Protein AF-A0A5C3M6M3-F1 (afdb_monomer_lite)

InterPro domains:
  IPR027417 P-loop containing nucleoside triphosphate hydrolase [G3DSA:3.40.50.300] (1-152)
  IPR030547 DNA repair protein XRCC2 [PTHR46644] (2-115)

Sequence (243 aa):
MDRAFDIRRFNRILCAQLMGLLGVSEHSEVTTLARECIKLLHVFHPGSSLHLASTIFHIPRYLALHFPQNELGLISVDSVSAFYWSDRFKTEQLRAAYSRPSSPSSPLQYVTEALQSLRIALRPVIAISNWGLLPSSHQLTPSSDVVIYKQHLTPFPIFSTNPIRDSIQTSISDDTANLPVKYHVTFSRVRGLPTFVGAQDMSAKPAVSEQDRMSFKCIVRACGNDTMKSFYLYIKEDGVYIK

Organism: NCBI:txid68775

pLDDT: mean 76.92, std 19.19, range [34.75, 97.69]

Secondary structure (DSSP, 8-state):
------HHHHHHHHHHHHHHHHT---HHHHHHHHHHHHHT------SSHHHHHHHHHHHHHHHHHH-TT----EEEETTGGGGHHHHHHHHHHHHHH-SS---PPPHHHHHHHHHHHHHHHH--EEEE---PBPPPGGG--TTS-----B---SS-PPBPS-TTTTTT--SSSSGGG---B-EEEEEEEPBTBPP--S-----------GGG-EEEEEEEEETTS-EEEEEEEEE-SS-EEE-

Radius of gyration: 21.91 Å; chains: 1; bounding box: 52×48×62 Å

Foldseek 3Di:
DCPPDDPVQVLLQQLVVCCVVVVDPDSVVSNVVSVVVVVVDDDDDADALLSLLVVLLCVVVVCCVPPVPDAAAEDEAPALCPHVVVQVVVQVVVCVVDVDDPPPDRSSQSNQLSVLVSCVVRVHHYHHDDDFADPDPPPDDPPDPDDDGPDPDPPDADADQDPPVVVPPPDDDDPSRHDHDFKDKDWDFDPDQDDDDPDDDDDDDDDPDPRPWRKTWIFMAGRVRDTPDIWIWTDDPSHIDID

Structure (mmCIF, N/CA/C/O backbone):
data_AF-A0A5C3M6M3-F1
#
_entry.id   AF-A0A5C3M6M3-F1
#
loop_
_atom_site.group_PDB
_atom_site.id
_atom_site.type_symbol
_atom_site.label_atom_id
_atom_site.label_alt_id
_atom_site.label_comp_id
_atom_site.label_asym_id
_atom_site.label_entity_id
_atom_site.label_seq_id
_atom_site.pdbx_PDB_ins_code
_atom_site.Cartn_x
_atom_site.Cartn_y
_atom_site.Cartn_z
_atom_site.occupancy
_atom_site.B_iso_or_equiv
_atom_site.auth_seq_id
_atom_site.auth_comp_id
_atom_site.auth_asym_id
_atom_site.auth_atom_id
_atom_site.pdbx_PDB_model_num
ATOM 1 N N . MET A 1 1 ? 14.560 -7.174 1.319 1.00 47.88 1 MET A N 1
ATOM 2 C CA . MET A 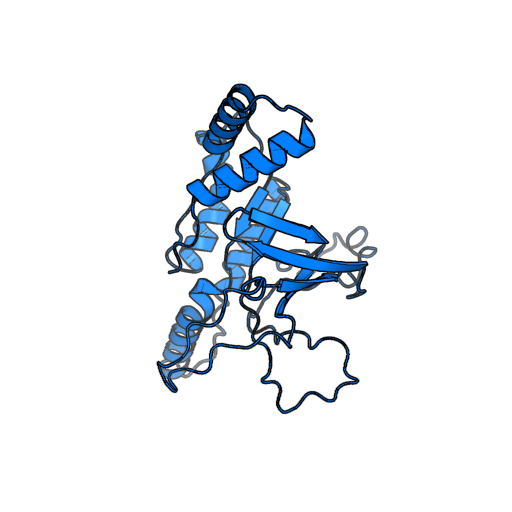1 1 ? 13.108 -7.215 1.061 1.00 47.88 1 MET A CA 1
ATOM 3 C C . MET A 1 1 ? 12.441 -7.089 2.404 1.00 47.88 1 MET A C 1
ATOM 5 O O . MET A 1 1 ? 12.695 -7.914 3.275 1.00 47.88 1 MET A O 1
ATOM 9 N N . ASP A 1 2 ? 11.701 -6.010 2.599 1.00 58.03 2 ASP A N 1
ATOM 10 C CA . ASP A 1 2 ? 11.830 -5.304 3.874 1.00 58.03 2 ASP A CA 1
ATOM 11 C C . ASP A 1 2 ? 10.987 -5.870 5.011 1.00 58.03 2 ASP A C 1
ATOM 13 O O . ASP A 1 2 ? 11.176 -5.417 6.130 1.00 58.03 2 ASP A O 1
ATOM 17 N N . ARG A 1 3 ? 10.140 -6.890 4.761 1.00 69.81 3 ARG A N 1
ATOM 18 C CA . ARG A 1 3 ? 9.361 -7.655 5.770 1.00 69.81 3 ARG A CA 1
ATOM 19 C C . ARG A 1 3 ? 8.901 -6.788 6.956 1.00 69.81 3 ARG A C 1
ATOM 21 O O . ARG A 1 3 ? 8.929 -7.216 8.104 1.00 69.81 3 ARG A O 1
ATOM 28 N N . ALA A 1 4 ? 8.506 -5.552 6.656 1.00 79.69 4 ALA A N 1
ATOM 29 C CA . ALA A 1 4 ? 8.388 -4.494 7.652 1.00 79.69 4 ALA A CA 1
ATOM 30 C C . ALA A 1 4 ? 7.040 -4.539 8.378 1.00 79.69 4 ALA A C 1
ATOM 32 O O . ALA A 1 4 ? 6.833 -3.831 9.363 1.00 79.69 4 ALA A O 1
ATOM 33 N N . PHE A 1 5 ? 6.114 -5.366 7.885 1.00 89.38 5 PHE A N 1
ATOM 34 C CA . PHE A 1 5 ? 4.802 -5.517 8.475 1.00 89.38 5 PHE A CA 1
ATOM 35 C C . PHE A 1 5 ? 4.884 -6.293 9.795 1.00 89.38 5 PHE A C 1
ATOM 37 O O . PHE A 1 5 ? 5.219 -7.476 9.821 1.00 89.38 5 PHE A O 1
ATOM 44 N N . ASP A 1 6 ? 4.523 -5.622 10.886 1.00 91.19 6 ASP A N 1
ATOM 45 C CA . ASP A 1 6 ? 4.410 -6.210 12.217 1.00 91.19 6 ASP A CA 1
ATOM 46 C C . ASP A 1 6 ? 2.935 -6.281 12.632 1.00 91.19 6 ASP A C 1
ATOM 48 O O . ASP A 1 6 ? 2.298 -5.268 12.943 1.00 91.19 6 ASP A O 1
ATOM 52 N N . ILE A 1 7 ? 2.402 -7.504 12.679 1.00 92.81 7 ILE A N 1
ATOM 53 C CA . ILE A 1 7 ? 1.015 -7.766 13.072 1.00 92.81 7 ILE A CA 1
ATOM 54 C C . ILE A 1 7 ? 0.718 -7.351 14.518 1.00 92.81 7 ILE A C 1
ATOM 56 O O . ILE A 1 7 ? -0.401 -6.939 14.823 1.00 92.81 7 ILE A O 1
ATOM 60 N N . ARG A 1 8 ? 1.704 -7.412 15.423 1.00 92.31 8 ARG A N 1
ATOM 61 C CA . ARG A 1 8 ? 1.528 -7.010 16.827 1.00 92.31 8 ARG A CA 1
ATOM 62 C C . ARG A 1 8 ? 1.376 -5.502 16.922 1.00 92.31 8 ARG A C 1
ATOM 64 O O . ARG A 1 8 ? 0.494 -5.018 17.633 1.00 92.31 8 ARG A O 1
ATOM 71 N N . ARG A 1 9 ? 2.205 -4.766 16.177 1.00 89.56 9 ARG A N 1
ATOM 72 C CA . ARG A 1 9 ? 2.098 -3.308 16.069 1.00 89.56 9 ARG A CA 1
ATOM 73 C C . ARG A 1 9 ? 0.771 -2.904 15.432 1.00 89.56 9 ARG A C 1
ATOM 75 O O . ARG A 1 9 ? 0.107 -2.016 15.961 1.00 89.56 9 ARG A O 1
ATOM 82 N N . PHE A 1 10 ? 0.365 -3.574 14.354 1.00 92.06 10 PHE A N 1
ATOM 83 C CA . PHE A 1 10 ? -0.928 -3.332 13.714 1.00 92.06 10 PHE A CA 1
ATOM 84 C C . PHE A 1 10 ? -2.093 -3.554 14.685 1.00 92.06 10 PHE A C 1
ATOM 86 O O . PHE A 1 10 ? -2.917 -2.660 14.846 1.00 92.06 10 PHE A O 1
ATOM 93 N N . ASN A 1 11 ? -2.118 -4.684 15.399 1.00 93.56 11 ASN A N 1
ATOM 94 C CA . ASN A 1 11 ? -3.161 -4.986 16.382 1.00 93.56 11 ASN A CA 1
ATOM 95 C C . ASN A 1 11 ? -3.225 -3.936 17.503 1.00 93.56 11 ASN A C 1
ATOM 97 O O . ASN A 1 11 ? -4.304 -3.482 17.867 1.00 93.56 11 ASN A O 1
ATOM 101 N N . ARG A 1 12 ? -2.071 -3.491 18.019 1.00 91.81 12 ARG A N 1
ATOM 102 C CA . ARG A 1 12 ? -2.015 -2.438 19.047 1.00 91.81 12 ARG A CA 1
ATOM 103 C C . ARG A 1 12 ? -2.636 -1.131 18.553 1.00 91.81 12 ARG A C 1
ATOM 105 O O . ARG A 1 12 ? -3.444 -0.537 19.261 1.00 91.81 12 ARG A O 1
ATOM 112 N N . ILE A 1 13 ? -2.273 -0.706 17.341 1.00 91.00 13 ILE A N 1
ATOM 113 C CA . ILE A 1 13 ? -2.825 0.504 16.720 1.00 91.00 13 ILE A CA 1
ATOM 114 C C . ILE A 1 13 ? -4.329 0.332 16.488 1.00 91.00 13 ILE A C 1
ATOM 116 O O . ILE A 1 13 ? -5.093 1.229 16.826 1.00 91.00 13 ILE A O 1
ATOM 120 N N . LEU A 1 14 ? -4.760 -0.819 15.971 1.00 92.38 14 LEU A N 1
ATOM 121 C CA . LEU A 1 14 ? -6.167 -1.114 15.719 1.00 92.38 14 LEU A CA 1
ATOM 122 C C . LEU A 1 14 ? -7.000 -1.055 17.005 1.00 92.38 14 LEU A C 1
ATOM 124 O O . LEU A 1 14 ? -8.007 -0.354 17.031 1.00 92.38 14 LEU A O 1
ATOM 128 N N . CYS A 1 15 ? -6.563 -1.710 18.084 1.00 92.00 15 CYS A N 1
ATOM 129 C CA . CYS A 1 15 ? -7.248 -1.648 19.377 1.00 92.00 15 CYS A CA 1
ATOM 130 C C . CYS A 1 15 ? -7.339 -0.213 19.908 1.00 92.00 15 CYS A C 1
ATOM 132 O O . CYS A 1 15 ? -8.412 0.211 20.328 1.00 92.00 15 CYS A O 1
ATOM 134 N N . ALA A 1 16 ? -6.242 0.551 19.855 1.00 89.56 16 ALA A N 1
ATOM 135 C CA . ALA A 1 16 ? -6.236 1.941 20.309 1.00 89.56 16 ALA A 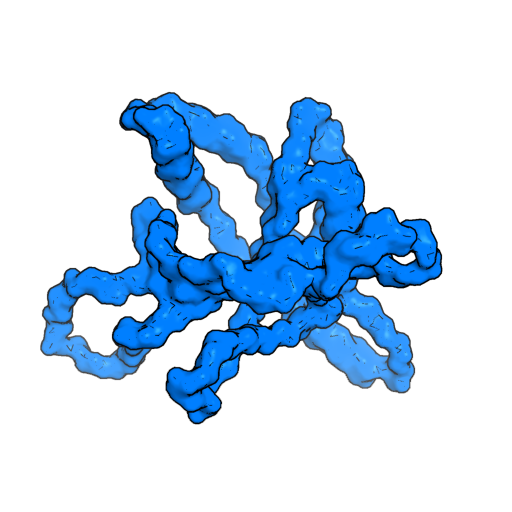CA 1
ATOM 136 C C . ALA A 1 16 ? -7.212 2.820 19.501 1.00 89.56 16 ALA A C 1
ATOM 138 O O . ALA A 1 16 ? -7.922 3.644 20.074 1.00 89.56 16 ALA A O 1
ATOM 139 N N . GLN A 1 17 ? -7.287 2.620 18.180 1.00 89.88 17 GLN A N 1
ATOM 140 C CA . GLN A 1 17 ? -8.230 3.336 17.316 1.00 89.88 17 GLN A CA 1
ATOM 141 C C . GLN A 1 17 ? -9.683 2.921 17.584 1.00 89.88 17 GLN A C 1
ATOM 143 O O . GLN A 1 17 ? -10.546 3.786 17.697 1.00 89.88 17 GLN A O 1
ATOM 148 N N . LEU A 1 18 ? -9.960 1.623 17.739 1.00 91.88 18 LEU A N 1
ATOM 149 C CA . LEU A 1 18 ? -11.305 1.123 18.044 1.00 91.88 18 LEU A CA 1
ATOM 150 C C . LEU A 1 18 ? -11.812 1.627 19.401 1.00 91.88 18 LEU A C 1
ATOM 152 O O . LEU A 1 18 ? -12.962 2.045 19.488 1.00 91.88 18 LEU A O 1
ATOM 156 N N . MET A 1 19 ? -10.958 1.665 20.431 1.00 90.50 19 MET A N 1
ATOM 157 C CA . MET A 1 19 ? -11.299 2.277 21.724 1.00 90.50 19 MET A CA 1
ATOM 158 C C . MET A 1 19 ? -11.688 3.747 21.569 1.00 90.50 19 MET A C 1
ATOM 160 O O . MET A 1 19 ? -12.720 4.170 22.083 1.00 90.50 19 MET A O 1
ATOM 164 N N . GLY A 1 20 ? -10.880 4.517 20.831 1.00 88.62 20 GLY A N 1
ATOM 165 C CA . GLY A 1 20 ? -11.144 5.937 20.603 1.00 88.62 20 GLY A CA 1
ATOM 166 C C . GLY A 1 20 ? -12.424 6.195 19.805 1.00 88.62 20 GLY A C 1
ATOM 167 O O . GLY A 1 20 ? -13.145 7.140 20.106 1.00 88.62 20 GLY A O 1
ATOM 168 N N . LEU A 1 21 ? -12.722 5.351 18.813 1.00 89.81 21 LEU A N 1
ATOM 169 C CA . LEU A 1 21 ? -13.901 5.493 17.954 1.00 89.81 21 LEU A CA 1
ATOM 170 C C . LEU A 1 21 ? -15.199 5.052 18.634 1.00 89.81 21 LEU A C 1
ATOM 172 O O . LEU A 1 21 ? -16.233 5.681 18.426 1.00 89.81 21 LEU A O 1
ATOM 176 N N . LEU A 1 22 ? -15.158 3.973 19.417 1.00 90.56 22 LEU A N 1
ATOM 177 C CA . LEU A 1 22 ? -16.347 3.411 20.062 1.00 90.56 22 LEU A CA 1
ATOM 178 C C . LEU A 1 22 ? -16.630 4.041 21.433 1.00 90.56 22 LEU A C 1
ATOM 180 O O . LEU A 1 22 ? -17.712 3.846 21.976 1.00 90.56 22 LEU A O 1
ATOM 184 N N . GLY A 1 23 ? -15.669 4.768 22.015 1.00 87.44 23 GLY A N 1
ATOM 185 C CA . GLY A 1 23 ? -15.785 5.308 23.374 1.00 87.44 23 GLY A CA 1
ATOM 186 C C . GLY A 1 23 ? -15.847 4.220 24.454 1.00 87.44 23 GLY A C 1
ATOM 187 O O . GLY A 1 23 ? -16.245 4.488 25.586 1.00 87.44 23 GLY A O 1
ATOM 188 N N . VAL A 1 24 ? -15.476 2.984 24.110 1.00 84.31 24 VAL A N 1
ATOM 189 C CA . VAL A 1 24 ? -15.545 1.824 25.001 1.00 84.31 24 VAL A CA 1
ATOM 190 C C . VAL A 1 24 ? -14.277 1.760 25.843 1.00 84.31 24 VAL A C 1
ATOM 192 O O . VAL A 1 24 ? -13.161 1.805 25.327 1.00 84.31 24 VAL A O 1
ATOM 195 N N . SER A 1 25 ? -14.463 1.636 27.157 1.00 76.69 25 SER A N 1
ATOM 196 C CA . SER A 1 25 ? -13.365 1.464 28.119 1.00 76.69 25 SER A CA 1
ATOM 197 C C . SER A 1 25 ? -12.993 -0.009 28.323 1.00 76.69 25 SER A C 1
ATOM 199 O O . SER A 1 25 ? -11.912 -0.314 28.824 1.00 76.69 25 SER A O 1
ATOM 201 N N . GLU A 1 26 ? -13.884 -0.933 27.950 1.00 82.75 26 GLU A N 1
ATOM 202 C CA . GLU A 1 26 ? -13.683 -2.360 28.169 1.00 82.75 26 GLU A CA 1
ATOM 203 C C . GLU A 1 26 ? -12.766 -2.981 27.105 1.00 82.75 26 GLU A C 1
ATOM 205 O O . GLU A 1 26 ? -13.034 -2.978 25.903 1.00 82.75 26 GLU A O 1
ATOM 210 N N . HIS A 1 27 ? -11.642 -3.536 27.558 1.00 84.88 27 HIS A N 1
ATOM 211 C CA . HIS A 1 27 ? -10.603 -4.042 26.664 1.00 84.88 27 HIS A CA 1
ATOM 212 C C . HIS A 1 27 ? -10.983 -5.368 25.974 1.00 84.88 27 HIS A C 1
ATOM 214 O O . HIS A 1 27 ? -10.456 -5.679 24.901 1.00 84.88 27 HIS A O 1
ATOM 220 N N . SER A 1 28 ? -11.886 -6.146 26.578 1.00 89.44 28 SER A N 1
ATOM 221 C CA . SER A 1 28 ? -12.302 -7.487 26.139 1.00 89.44 28 SER A CA 1
ATOM 222 C C . SER A 1 28 ? -13.057 -7.451 24.799 1.00 89.44 28 SER A C 1
ATOM 224 O O . SER A 1 28 ? -12.704 -8.179 23.862 1.00 89.44 28 SER A O 1
ATOM 226 N N . GLU A 1 29 ? -14.038 -6.556 24.676 1.00 89.00 29 GLU A N 1
ATOM 227 C CA . GLU A 1 29 ? -14.874 -6.379 23.486 1.00 89.00 29 GLU A CA 1
ATOM 228 C C . GLU A 1 29 ? -14.048 -5.866 22.304 1.00 89.00 29 GLU A C 1
ATOM 230 O O . GLU A 1 29 ? -14.066 -6.456 21.220 1.00 89.00 29 GLU A O 1
ATOM 235 N N . VAL A 1 30 ? -13.227 -4.833 22.535 1.00 93.31 30 VAL A N 1
ATOM 236 C CA . VAL A 1 30 ? -12.341 -4.265 21.507 1.00 93.31 30 VAL A CA 1
ATOM 237 C C . VAL A 1 30 ? -11.349 -5.303 20.993 1.00 93.31 30 VAL A C 1
ATOM 239 O O . VAL A 1 30 ? -11.120 -5.396 19.789 1.00 93.31 30 VAL A O 1
ATOM 242 N N . THR A 1 31 ? -10.778 -6.117 21.883 1.00 92.94 31 THR A N 1
ATOM 243 C CA . THR A 1 31 ? -9.834 -7.173 21.489 1.00 92.94 31 THR A CA 1
ATOM 244 C C . THR A 1 31 ? -10.513 -8.243 20.636 1.00 92.94 31 THR A C 1
ATOM 246 O O . THR A 1 31 ? -9.910 -8.762 19.694 1.00 92.94 31 THR A O 1
ATOM 249 N N . THR A 1 32 ? -11.769 -8.571 20.943 1.00 94.31 32 THR A N 1
ATOM 250 C CA . THR A 1 32 ? -12.558 -9.529 20.161 1.00 94.31 32 THR A CA 1
ATOM 251 C C . THR A 1 32 ? -12.847 -8.979 18.767 1.00 94.31 32 THR A C 1
ATOM 253 O O . THR A 1 32 ? -12.555 -9.652 17.780 1.00 94.31 32 THR A O 1
ATOM 256 N N . LEU A 1 33 ? -13.302 -7.727 18.669 1.00 94.56 33 LEU A N 1
ATOM 257 C CA . LEU A 1 33 ? -13.538 -7.062 17.387 1.00 94.56 33 LEU A CA 1
ATOM 258 C C . LEU A 1 33 ? -12.253 -6.924 16.556 1.00 94.56 33 LEU A C 1
ATOM 260 O O . LEU A 1 33 ? -12.241 -7.267 15.376 1.00 94.56 33 LEU A O 1
ATOM 264 N N . ALA A 1 34 ? -11.148 -6.494 17.172 1.00 95.25 34 ALA A N 1
ATOM 265 C CA . ALA A 1 34 ? -9.852 -6.380 16.505 1.00 95.25 34 ALA A CA 1
ATOM 266 C C . ALA A 1 34 ? -9.388 -7.725 15.927 1.00 95.25 34 ALA A C 1
ATOM 268 O O . ALA A 1 34 ? -8.855 -7.775 14.817 1.00 95.25 34 ALA A O 1
ATOM 269 N N . ARG A 1 35 ? -9.635 -8.831 16.642 1.00 95.50 35 ARG A N 1
ATOM 270 C CA . ARG A 1 35 ? -9.337 -10.183 16.155 1.00 95.50 35 ARG A CA 1
ATOM 271 C C . ARG A 1 35 ? -10.158 -10.535 14.917 1.00 95.50 35 ARG A C 1
ATOM 273 O O . ARG A 1 35 ? -9.589 -11.090 13.981 1.00 95.50 35 ARG A O 1
ATOM 280 N N . GLU A 1 36 ? -11.448 -10.204 14.888 1.00 94.94 36 GLU A N 1
ATOM 281 C CA . GLU A 1 36 ? -12.283 -10.411 13.698 1.00 94.94 36 GLU A CA 1
ATOM 282 C C . GLU A 1 36 ? -11.800 -9.562 12.514 1.00 94.94 36 GLU A C 1
ATOM 284 O O . GLU A 1 36 ? -11.659 -10.080 11.409 1.00 94.94 36 GLU A O 1
ATOM 289 N N . CYS A 1 37 ? -11.423 -8.301 12.741 1.00 94.25 37 CYS A N 1
ATOM 290 C CA . CYS A 1 37 ? -10.835 -7.457 11.697 1.00 94.25 37 CYS A CA 1
ATOM 291 C C . CYS A 1 37 ? -9.514 -8.024 11.151 1.00 94.25 37 CYS A C 1
ATOM 293 O O . CYS A 1 37 ? -9.273 -7.980 9.947 1.00 94.25 37 CYS A O 1
ATOM 295 N N . IL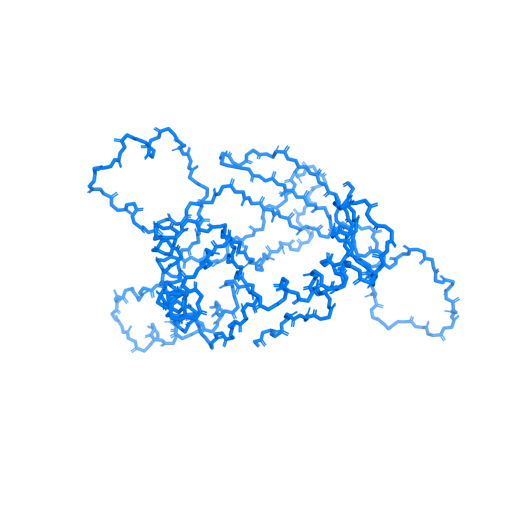E A 1 38 ? -8.658 -8.583 12.013 1.00 95.56 38 ILE A N 1
ATOM 296 C CA . ILE A 1 38 ? -7.382 -9.186 11.598 1.00 95.56 38 ILE A CA 1
ATOM 297 C C . ILE A 1 38 ? -7.595 -10.423 10.717 1.00 95.56 38 ILE A C 1
ATOM 299 O O . ILE A 1 38 ? -6.770 -10.674 9.842 1.00 95.56 38 ILE A O 1
ATOM 303 N N . LYS A 1 39 ? -8.696 -11.170 10.873 1.00 94.62 39 LYS A N 1
ATOM 304 C CA . LYS A 1 39 ? -9.011 -12.294 9.968 1.00 94.62 39 LYS A CA 1
ATOM 305 C C . LYS A 1 39 ? -9.260 -11.848 8.525 1.00 94.62 39 LYS A C 1
ATOM 307 O O . LYS A 1 39 ? -9.117 -12.661 7.622 1.00 94.62 39 LYS A O 1
ATOM 312 N N . LEU A 1 40 ? -9.620 -10.580 8.320 1.00 94.62 40 LEU A N 1
ATOM 313 C CA . LEU A 1 40 ? -9.834 -9.979 7.001 1.00 94.62 40 LEU A CA 1
ATOM 314 C C . LEU A 1 40 ? -8.552 -9.350 6.424 1.00 94.62 40 LEU A C 1
ATOM 316 O O . LEU A 1 40 ? -8.568 -8.826 5.311 1.00 94.62 40 LEU A O 1
ATOM 320 N N . LEU A 1 41 ? -7.439 -9.365 7.167 1.00 95.50 41 LEU A N 1
ATOM 321 C CA . LEU A 1 41 ? -6.160 -8.823 6.720 1.00 95.50 41 LEU A CA 1
ATOM 322 C C . LEU A 1 41 ? -5.347 -9.886 5.973 1.00 95.50 41 LEU A C 1
ATOM 324 O O . LEU A 1 41 ? -4.964 -10.910 6.535 1.00 95.50 41 LEU A O 1
ATOM 328 N N . HIS A 1 42 ? -4.973 -9.570 4.733 1.00 95.50 42 HIS A N 1
ATOM 329 C CA . HIS A 1 42 ? -4.130 -10.421 3.895 1.00 95.50 42 HIS A CA 1
ATOM 330 C C . HIS A 1 42 ? -2.829 -9.715 3.534 1.00 95.50 42 HIS A C 1
ATOM 332 O O . HIS A 1 42 ? -2.839 -8.602 3.009 1.00 95.50 42 HIS A O 1
ATOM 338 N N . VAL A 1 43 ? -1.701 -10.378 3.799 1.00 95.25 43 VAL A N 1
ATOM 339 C CA . VAL A 1 43 ? -0.360 -9.843 3.536 1.00 95.25 43 VAL A CA 1
ATOM 340 C C . VAL A 1 43 ? 0.335 -10.692 2.479 1.00 95.25 43 VAL A C 1
ATOM 342 O O . VAL A 1 43 ? 0.637 -11.866 2.699 1.00 95.25 43 VAL A O 1
ATOM 345 N N . PHE A 1 44 ? 0.624 -10.078 1.335 1.00 95.50 44 PHE A N 1
ATOM 346 C CA . PHE A 1 44 ? 1.390 -10.689 0.253 1.00 95.50 44 PHE A CA 1
ATOM 347 C C . PHE A 1 44 ? 2.849 -10.226 0.306 1.00 95.50 44 PHE A C 1
ATOM 349 O O . PHE A 1 44 ? 3.130 -9.072 0.621 1.00 95.50 44 PHE A O 1
ATOM 356 N N . HIS A 1 45 ? 3.780 -11.116 -0.043 1.00 94.12 45 HIS A N 1
ATOM 357 C CA . HIS A 1 45 ? 5.223 -10.853 0.006 1.00 94.12 45 HIS A CA 1
ATOM 358 C C . HIS A 1 45 ? 5.844 -10.996 -1.392 1.00 94.12 45 HIS A C 1
ATOM 360 O O . HIS A 1 45 ? 6.517 -11.992 -1.672 1.00 94.12 45 HIS A O 1
ATOM 366 N N . PRO A 1 46 ? 5.574 -10.049 -2.307 1.00 94.88 46 PRO A N 1
ATOM 367 C CA . PRO A 1 46 ? 6.059 -10.139 -3.673 1.00 94.88 46 PRO A CA 1
ATOM 368 C C . PRO A 1 46 ? 7.588 -10.099 -3.742 1.00 94.88 46 PRO A C 1
ATOM 370 O O . PRO A 1 46 ? 8.253 -9.406 -2.983 1.00 94.88 46 PRO A O 1
ATOM 373 N N . GLY A 1 47 ? 8.120 -10.860 -4.697 1.00 94.31 47 GLY A N 1
ATOM 374 C CA . GLY A 1 47 ? 9.545 -11.110 -4.930 1.00 94.31 47 GLY A CA 1
ATOM 375 C C . GLY A 1 47 ? 10.273 -10.046 -5.754 1.00 94.31 47 GLY A C 1
ATOM 376 O O . GLY A 1 47 ? 11.496 -9.928 -5.709 1.00 94.31 47 GLY A O 1
ATOM 377 N N . SER A 1 48 ? 9.503 -9.347 -6.578 1.00 94.06 48 SER A N 1
ATOM 378 C CA . SER A 1 48 ? 9.939 -8.482 -7.671 1.00 94.06 48 SER A CA 1
ATOM 379 C C . SER A 1 48 ? 8.761 -7.613 -8.114 1.00 94.06 48 SER A C 1
ATOM 381 O O . SER A 1 48 ? 7.614 -7.919 -7.775 1.00 94.06 48 SER A O 1
ATOM 383 N N . SER A 1 49 ? 9.008 -6.592 -8.940 1.00 93.81 49 SER A N 1
ATOM 384 C CA . SER A 1 49 ? 7.933 -5.766 -9.513 1.00 93.81 49 SER A CA 1
ATOM 385 C C . SER A 1 49 ? 6.928 -6.571 -10.337 1.00 93.81 49 SER A C 1
ATOM 387 O O . SER A 1 49 ? 5.729 -6.344 -10.224 1.00 93.81 49 SER A O 1
ATOM 389 N N . LEU A 1 50 ? 7.381 -7.571 -11.101 1.00 94.12 50 LEU A N 1
ATOM 390 C CA . LEU A 1 50 ? 6.481 -8.446 -11.864 1.00 94.12 50 LEU A CA 1
ATOM 391 C C . LEU A 1 50 ? 5.645 -9.355 -10.957 1.00 94.12 50 LEU A C 1
ATOM 393 O O . LEU A 1 50 ? 4.460 -9.551 -11.218 1.00 94.12 50 LEU A O 1
ATOM 397 N N . HIS A 1 51 ? 6.229 -9.886 -9.876 1.00 95.81 51 HIS A N 1
ATOM 398 C CA . HIS A 1 51 ? 5.461 -10.647 -8.889 1.00 95.81 51 HIS A CA 1
ATOM 399 C C . HIS A 1 51 ? 4.428 -9.732 -8.213 1.00 95.81 51 HIS A C 1
ATOM 401 O O . HIS A 1 51 ? 3.268 -10.107 -8.129 1.00 95.81 51 HIS A O 1
ATOM 407 N N . LEU A 1 52 ? 4.799 -8.508 -7.823 1.00 96.25 52 LEU A N 1
ATOM 408 C CA . LEU A 1 52 ? 3.861 -7.523 -7.271 1.00 96.25 52 LEU A CA 1
ATOM 409 C C . LEU A 1 52 ? 2.711 -7.215 -8.243 1.00 96.25 52 LEU A C 1
ATOM 411 O O . LEU A 1 52 ? 1.551 -7.296 -7.844 1.00 96.25 52 LEU A O 1
ATOM 415 N N . ALA A 1 53 ? 3.018 -6.911 -9.506 1.00 96.06 53 ALA A N 1
ATOM 416 C CA . ALA A 1 53 ? 2.016 -6.634 -10.534 1.00 96.06 53 ALA A CA 1
ATOM 417 C C . ALA A 1 53 ? 1.063 -7.822 -10.731 1.00 96.06 53 ALA A C 1
ATOM 419 O O . ALA A 1 53 ? -0.153 -7.649 -10.708 1.00 96.06 53 ALA A O 1
ATOM 420 N N . SER A 1 54 ? 1.608 -9.039 -10.842 1.00 97.25 54 SER A N 1
ATOM 421 C CA . SER A 1 54 ? 0.812 -10.262 -10.971 1.00 97.25 54 SER A CA 1
ATOM 422 C C . SER A 1 54 ? -0.072 -10.502 -9.745 1.00 97.25 54 SER A C 1
ATOM 424 O O . SER A 1 54 ? -1.254 -10.807 -9.897 1.00 97.25 54 SER A O 1
ATOM 426 N N . THR A 1 55 ? 0.455 -10.303 -8.534 1.00 97.69 55 THR A N 1
ATOM 427 C CA . THR A 1 55 ? -0.327 -10.409 -7.297 1.00 97.69 55 THR A CA 1
ATOM 428 C C . THR A 1 55 ? -1.511 -9.452 -7.329 1.00 97.69 55 THR A C 1
ATOM 430 O O . THR A 1 55 ? -2.639 -9.901 -7.154 1.00 97.69 55 THR A O 1
ATOM 433 N N . ILE A 1 56 ? -1.276 -8.166 -7.614 1.00 97.56 56 ILE A N 1
ATOM 434 C CA . ILE A 1 56 ? -2.328 -7.138 -7.681 1.00 97.56 56 ILE A CA 1
ATOM 435 C C . ILE A 1 56 ? -3.380 -7.502 -8.732 1.00 97.56 56 ILE A C 1
ATOM 437 O O . ILE A 1 56 ? -4.577 -7.444 -8.451 1.00 97.56 56 ILE A O 1
ATOM 441 N N . PHE A 1 57 ? -2.939 -7.929 -9.916 1.00 97.19 57 PHE A N 1
ATOM 442 C CA . PHE A 1 57 ? -3.820 -8.316 -11.015 1.00 97.19 57 PHE A CA 1
ATOM 443 C C . PHE A 1 57 ? -4.764 -9.470 -10.639 1.00 97.19 57 PHE A C 1
ATOM 445 O O . PHE A 1 57 ? -5.921 -9.487 -11.055 1.00 97.19 57 PHE A O 1
ATOM 452 N N . HIS A 1 58 ? -4.307 -10.414 -9.812 1.00 97.62 58 HIS A N 1
ATOM 453 C CA . HIS A 1 58 ? -5.095 -11.578 -9.399 1.00 97.62 58 HIS A CA 1
ATOM 454 C C . HIS A 1 58 ? -5.924 -11.366 -8.120 1.00 97.62 58 HIS A C 1
ATOM 456 O O . HIS A 1 58 ? -6.692 -12.262 -7.757 1.00 97.62 58 HIS A O 1
ATOM 462 N N . ILE A 1 59 ? -5.842 -10.202 -7.462 1.00 97.44 59 ILE A N 1
ATOM 463 C CA . ILE A 1 59 ? -6.640 -9.897 -6.259 1.00 97.44 59 ILE A CA 1
ATOM 464 C C . ILE A 1 59 ? -8.150 -10.091 -6.478 1.00 97.44 59 ILE A C 1
ATOM 466 O O . ILE A 1 59 ? -8.768 -10.730 -5.628 1.00 97.44 59 ILE A O 1
ATOM 470 N N . PRO A 1 60 ? -8.775 -9.631 -7.582 1.00 96.75 60 PRO A N 1
ATOM 471 C CA . PRO A 1 60 ? -10.212 -9.829 -7.780 1.00 96.75 60 PRO A CA 1
ATOM 472 C C . PRO A 1 60 ? -10.611 -11.308 -7.762 1.00 96.75 60 PRO A C 1
ATOM 474 O O . PRO A 1 60 ? -11.573 -11.691 -7.099 1.00 96.75 60 PRO A O 1
ATOM 477 N N . ARG A 1 61 ? -9.821 -12.163 -8.425 1.00 97.12 61 ARG A N 1
ATOM 478 C CA . ARG A 1 61 ? -10.038 -13.615 -8.422 1.00 97.12 61 ARG A CA 1
ATOM 479 C C . ARG A 1 61 ? -9.814 -14.217 -7.036 1.00 97.12 61 ARG A C 1
ATOM 481 O O . ARG A 1 61 ? -10.575 -15.087 -6.627 1.00 97.12 61 ARG A O 1
ATOM 488 N N . TYR A 1 62 ? -8.782 -13.767 -6.324 1.00 97.19 62 TYR A N 1
ATOM 489 C CA . TYR A 1 62 ? -8.502 -14.203 -4.958 1.00 97.19 62 TYR A CA 1
ATOM 490 C C . TYR A 1 62 ? -9.682 -13.908 -4.018 1.00 97.19 62 TYR A C 1
ATOM 492 O O . TYR A 1 62 ? -10.132 -14.796 -3.297 1.00 97.19 62 TYR A O 1
ATOM 500 N N . LEU A 1 63 ? -10.233 -12.695 -4.078 1.00 96.56 63 LEU A N 1
ATOM 501 C CA . LEU A 1 63 ? -11.380 -12.294 -3.263 1.00 96.56 63 LEU A CA 1
ATOM 502 C C . LEU A 1 63 ? -12.634 -13.096 -3.603 1.00 96.56 63 LEU A C 1
ATOM 504 O O . LEU A 1 63 ? -13.281 -13.600 -2.696 1.00 96.56 63 LEU A O 1
ATOM 508 N N . ALA A 1 64 ? -12.934 -13.304 -4.887 1.00 96.38 64 ALA A N 1
ATOM 509 C CA . ALA A 1 64 ? -14.087 -14.110 -5.291 1.00 96.38 64 ALA A CA 1
ATOM 510 C C . ALA A 1 64 ? -14.029 -15.556 -4.756 1.00 96.38 64 ALA A C 1
ATOM 512 O O . ALA A 1 64 ? -15.064 -16.147 -4.460 1.00 96.38 64 ALA A O 1
ATOM 513 N N . LEU A 1 65 ? -12.824 -16.124 -4.627 1.00 97.56 65 LEU A N 1
ATOM 514 C CA . LEU A 1 65 ? -12.621 -17.494 -4.148 1.00 97.56 65 LEU A CA 1
ATOM 515 C C . LEU A 1 65 ? -12.625 -17.613 -2.621 1.00 97.56 65 LEU A C 1
ATOM 517 O O . LEU A 1 65 ? -13.148 -18.589 -2.091 1.00 97.56 65 LEU A O 1
ATOM 521 N N . HIS A 1 66 ? -12.017 -16.659 -1.917 1.00 95.81 66 HIS A N 1
ATOM 522 C CA . HIS A 1 66 ? -11.798 -16.761 -0.470 1.00 95.81 66 HIS A CA 1
ATOM 523 C C . HIS A 1 66 ? -12.768 -15.914 0.361 1.00 95.81 66 HIS A C 1
ATOM 525 O O . HIS A 1 66 ? -13.014 -16.237 1.520 1.00 95.81 66 HIS A O 1
ATOM 531 N N . PHE A 1 67 ? -13.332 -14.861 -0.231 1.00 94.94 67 PHE A N 1
ATOM 532 C CA . PHE A 1 67 ? -14.155 -13.849 0.433 1.00 94.94 67 PHE A CA 1
ATOM 533 C C . PHE A 1 67 ? -15.355 -13.423 -0.430 1.00 94.94 67 PHE A C 1
ATOM 535 O O . PHE A 1 67 ? -15.536 -12.234 -0.688 1.00 94.94 67 PHE A O 1
ATOM 542 N N . PRO A 1 68 ? -16.208 -14.362 -0.881 1.00 94.88 68 PRO A N 1
ATOM 543 C CA . PRO A 1 68 ? -17.291 -14.057 -1.821 1.00 94.88 68 PRO A CA 1
ATOM 544 C C . PRO A 1 68 ? -18.346 -13.083 -1.269 1.00 94.88 68 PRO A C 1
ATOM 546 O O . PRO A 1 68 ? -19.121 -12.528 -2.039 1.00 94.88 68 PRO A O 1
ATOM 549 N N . GLN A 1 69 ? -18.396 -12.892 0.053 1.00 95.69 69 GLN A N 1
ATOM 550 C CA . GLN A 1 69 ? -19.335 -11.994 0.732 1.00 95.69 69 GLN A CA 1
ATOM 551 C C . GLN A 1 69 ? -18.685 -10.692 1.218 1.00 95.69 69 GLN A C 1
ATOM 553 O O . GLN A 1 69 ? -19.366 -9.869 1.828 1.00 95.69 69 GLN A O 1
ATOM 558 N N . ASN A 1 70 ? -17.381 -10.498 0.998 1.00 93.94 70 ASN A N 1
ATOM 559 C CA . ASN A 1 70 ? -16.674 -9.307 1.457 1.00 93.94 70 ASN A CA 1
ATOM 560 C C . ASN A 1 70 ? -16.188 -8.470 0.276 1.00 93.94 70 ASN A C 1
ATOM 562 O O . ASN A 1 70 ? -15.791 -8.983 -0.767 1.00 93.94 70 ASN A O 1
ATOM 566 N N . GLU A 1 71 ? -16.156 -7.161 0.488 1.00 94.06 71 GLU A N 1
ATOM 567 C CA . GLU A 1 71 ? -15.611 -6.202 -0.465 1.00 94.06 71 GLU A CA 1
ATOM 568 C C . GLU A 1 71 ? -14.201 -5.767 -0.056 1.00 94.06 71 GLU A C 1
ATOM 570 O O . GLU A 1 71 ? -13.856 -5.699 1.129 1.00 94.06 71 GLU A O 1
ATOM 575 N N . LEU A 1 72 ? -13.369 -5.436 -1.046 1.00 96.38 72 LEU A N 1
ATOM 576 C CA . LEU A 1 72 ? -12.035 -4.898 -0.797 1.00 96.38 72 LEU A CA 1
ATOM 577 C C . LEU A 1 72 ? -12.117 -3.413 -0.436 1.00 96.38 72 LEU A C 1
ATOM 579 O O . LEU A 1 72 ? -12.232 -2.563 -1.314 1.00 96.38 72 LEU A O 1
ATOM 583 N N . GLY A 1 73 ? -11.986 -3.092 0.850 1.00 95.19 73 GLY A N 1
ATOM 584 C CA . GLY A 1 73 ? -11.977 -1.697 1.303 1.00 95.19 73 GLY A CA 1
ATOM 585 C C . GLY A 1 73 ? -10.664 -0.952 1.021 1.00 95.19 73 GLY A C 1
ATOM 586 O O . GLY A 1 73 ? -10.678 0.211 0.615 1.00 95.19 73 GLY A O 1
ATOM 587 N N . LEU A 1 74 ? -9.518 -1.608 1.229 1.00 96.00 74 LEU A N 1
ATOM 588 C CA . LEU A 1 74 ? -8.191 -0.986 1.177 1.00 96.00 74 LEU A CA 1
ATOM 589 C C . LEU A 1 74 ? -7.148 -1.958 0.619 1.00 96.00 74 LEU A C 1
ATOM 591 O O . LEU A 1 74 ? -7.078 -3.112 1.036 1.00 96.00 74 LEU A O 1
ATOM 595 N N . ILE A 1 75 ? -6.273 -1.448 -0.243 1.00 96.62 75 ILE A N 1
ATOM 596 C CA . ILE A 1 75 ? -4.997 -2.074 -0.588 1.00 96.62 75 ILE A CA 1
ATOM 597 C C . ILE A 1 75 ? -3.859 -1.107 -0.262 1.00 96.62 75 ILE A C 1
ATOM 599 O O . ILE A 1 75 ? -3.908 0.072 -0.615 1.00 96.62 75 ILE A O 1
ATOM 603 N N . SER A 1 76 ? -2.832 -1.612 0.420 1.00 95.75 76 SER A N 1
ATOM 604 C CA . SER A 1 76 ? -1.624 -0.856 0.749 1.00 95.75 76 SER A CA 1
ATOM 605 C C . SER A 1 76 ? -0.400 -1.522 0.128 1.00 95.75 76 SER A C 1
ATOM 607 O O . SER A 1 76 ? -0.199 -2.724 0.306 1.00 95.75 76 SER A O 1
ATOM 609 N N . VAL A 1 77 ? 0.417 -0.747 -0.587 1.00 94.88 77 VAL A N 1
ATOM 610 C CA . VAL A 1 77 ? 1.695 -1.197 -1.151 1.00 94.88 77 VAL A CA 1
ATOM 611 C C . VAL A 1 77 ? 2.836 -0.461 -0.456 1.00 94.88 77 VAL A C 1
ATOM 613 O O . VAL A 1 77 ? 3.038 0.734 -0.678 1.00 94.88 77 VAL A O 1
ATOM 616 N N . ASP A 1 78 ? 3.589 -1.191 0.367 1.00 91.88 78 ASP A N 1
ATOM 617 C CA . ASP A 1 78 ? 4.695 -0.663 1.169 1.00 91.88 78 ASP A CA 1
ATOM 618 C C . ASP A 1 78 ? 6.008 -1.421 0.881 1.00 91.88 78 ASP A C 1
ATOM 620 O O . ASP A 1 78 ? 6.182 -2.554 1.322 1.00 91.88 78 ASP A O 1
ATOM 624 N N . SER A 1 79 ? 6.952 -0.908 0.086 1.00 90.19 79 SER A N 1
ATOM 625 C CA . SER A 1 79 ? 6.909 0.311 -0.742 1.00 90.19 79 SER A CA 1
ATOM 626 C C . SER A 1 79 ? 6.997 -0.040 -2.227 1.00 90.19 79 SER A C 1
ATOM 628 O O . SER A 1 79 ? 7.648 -1.021 -2.593 1.00 90.19 79 SER A O 1
ATOM 630 N N . VAL A 1 80 ? 6.418 0.775 -3.115 1.00 89.44 80 VAL A N 1
ATOM 631 C CA . VAL A 1 80 ? 6.555 0.541 -4.574 1.00 89.44 80 VAL A CA 1
ATOM 632 C C . VAL A 1 80 ? 7.985 0.742 -5.078 1.00 89.44 80 VAL A C 1
ATOM 634 O O . VAL A 1 80 ? 8.364 0.195 -6.108 1.00 89.44 80 VAL A O 1
ATOM 637 N N . SER A 1 81 ? 8.810 1.477 -4.332 1.00 89.25 81 SER A N 1
ATOM 638 C CA . SER A 1 81 ? 10.244 1.638 -4.595 1.00 89.25 81 SER A CA 1
ATOM 639 C C . SER A 1 81 ? 11.098 0.424 -4.216 1.00 89.25 81 SER A C 1
ATOM 641 O O . SER A 1 81 ? 12.285 0.414 -4.539 1.00 89.25 81 SER A O 1
ATOM 643 N N . ALA A 1 82 ? 10.541 -0.599 -3.553 1.00 90.62 82 ALA A N 1
ATOM 644 C CA . ALA A 1 82 ? 11.318 -1.709 -2.987 1.00 90.62 82 ALA A CA 1
ATOM 645 C C . ALA A 1 82 ? 12.182 -2.461 -4.019 1.00 90.62 82 ALA A C 1
ATOM 647 O O . ALA A 1 82 ? 13.251 -2.964 -3.679 1.00 90.62 82 ALA A O 1
ATOM 648 N N . PHE A 1 83 ? 11.742 -2.519 -5.279 1.00 90.94 83 PHE A N 1
ATOM 649 C CA . PHE A 1 83 ? 12.441 -3.228 -6.358 1.00 90.94 83 PHE A CA 1
ATOM 650 C C . PHE A 1 83 ? 13.129 -2.296 -7.361 1.00 90.94 83 PHE A C 1
ATOM 652 O O . PHE A 1 83 ? 13.778 -2.774 -8.292 1.00 90.94 83 PHE A O 1
ATOM 659 N N . TYR A 1 84 ? 13.034 -0.975 -7.172 1.00 88.69 84 TYR A N 1
ATOM 660 C CA . TYR A 1 84 ? 13.495 0.004 -8.158 1.00 88.69 84 TYR A CA 1
ATOM 661 C C . TYR A 1 84 ? 14.968 -0.186 -8.529 1.00 88.69 84 TYR A C 1
ATOM 663 O O . TYR A 1 84 ? 15.304 -0.277 -9.708 1.00 88.69 84 TYR A O 1
ATOM 671 N N . TRP A 1 85 ? 15.853 -0.294 -7.534 1.00 88.44 85 TRP A N 1
ATOM 672 C CA . TRP A 1 85 ? 17.287 -0.427 -7.793 1.00 88.44 85 TRP A CA 1
ATOM 673 C C . TRP A 1 85 ? 17.634 -1.743 -8.490 1.00 88.44 85 TRP A C 1
ATOM 675 O O . TRP A 1 85 ? 18.437 -1.745 -9.422 1.00 88.44 85 TRP A O 1
ATOM 685 N N . SER A 1 86 ? 16.994 -2.850 -8.098 1.00 90.62 86 SER A N 1
ATOM 686 C CA . SER A 1 86 ? 17.194 -4.142 -8.762 1.00 90.62 86 SER A CA 1
ATOM 687 C C . SER A 1 86 ? 16.686 -4.142 -10.203 1.00 90.62 86 SER A C 1
ATOM 689 O O . SER A 1 86 ? 17.335 -4.707 -11.083 1.00 90.62 86 SER A O 1
ATOM 691 N N . ASP A 1 87 ? 15.550 -3.497 -10.459 1.00 90.75 87 ASP A N 1
ATOM 692 C CA . ASP A 1 87 ? 14.958 -3.416 -11.793 1.00 90.75 87 ASP A CA 1
ATOM 693 C C . ASP A 1 87 ? 15.787 -2.518 -12.711 1.00 90.75 87 ASP A C 1
ATOM 695 O O . ASP A 1 87 ? 16.061 -2.869 -13.864 1.00 90.75 87 ASP A O 1
ATOM 699 N N . ARG A 1 88 ? 16.259 -1.387 -12.178 1.00 87.62 88 ARG A N 1
ATOM 700 C CA . ARG A 1 88 ? 17.161 -0.477 -12.879 1.00 87.62 88 ARG A CA 1
ATOM 701 C C . ARG A 1 88 ? 18.465 -1.166 -13.261 1.00 87.62 88 ARG A C 1
ATOM 703 O O . ARG A 1 88 ? 18.851 -1.095 -14.422 1.00 87.62 88 ARG A O 1
ATOM 710 N N . PHE A 1 89 ? 19.100 -1.867 -12.323 1.00 90.00 89 PHE A N 1
ATOM 711 C CA . PHE A 1 89 ? 20.347 -2.584 -12.583 1.00 90.00 89 PHE A CA 1
ATOM 712 C C . PHE A 1 89 ? 20.193 -3.607 -13.717 1.00 90.00 89 PHE A C 1
ATOM 714 O O . PHE A 1 89 ? 20.985 -3.610 -14.658 1.00 90.00 89 PHE A O 1
ATOM 721 N N . LYS A 1 90 ? 19.127 -4.419 -13.692 1.00 89.06 90 LYS A N 1
ATOM 722 C CA . LYS A 1 90 ? 18.824 -5.374 -14.776 1.00 89.06 90 LYS A CA 1
ATOM 723 C C . LYS A 1 90 ? 18.611 -4.672 -16.116 1.00 89.06 90 LYS A C 1
ATOM 725 O O . LYS A 1 90 ? 19.113 -5.124 -17.140 1.00 89.06 90 LYS A O 1
ATOM 730 N N . THR A 1 91 ? 17.891 -3.554 -16.106 1.00 86.38 91 THR A N 1
ATOM 731 C CA . THR A 1 91 ? 17.633 -2.757 -17.312 1.00 86.38 91 THR A CA 1
ATOM 732 C C . THR A 1 91 ? 18.926 -2.178 -17.893 1.00 86.38 91 THR A C 1
ATOM 734 O O . THR A 1 91 ? 19.124 -2.198 -19.107 1.00 86.38 91 THR A O 1
ATOM 737 N N . GLU A 1 92 ? 19.830 -1.693 -17.041 1.00 86.69 92 GLU A N 1
ATOM 738 C CA . GLU A 1 92 ? 21.137 -1.162 -17.443 1.00 86.69 92 GLU A CA 1
ATOM 739 C C . GLU A 1 92 ? 22.055 -2.263 -17.994 1.00 86.69 92 GLU A C 1
ATOM 741 O O . GLU A 1 92 ? 22.679 -2.058 -19.035 1.00 86.69 92 GLU A O 1
ATOM 746 N N . GLN A 1 93 ? 22.076 -3.450 -17.375 1.00 88.31 93 GLN A N 1
ATOM 747 C CA . GLN A 1 93 ? 22.814 -4.608 -17.896 1.00 88.31 93 GLN A CA 1
ATOM 748 C C . GLN A 1 93 ? 22.325 -5.031 -19.286 1.00 88.31 93 GLN A C 1
ATOM 750 O O . GLN A 1 93 ? 23.136 -5.253 -20.184 1.00 88.31 93 GLN A O 1
ATOM 755 N N . LEU A 1 94 ? 21.005 -5.100 -19.491 1.00 86.12 94 LEU A N 1
ATOM 756 C CA . LEU A 1 94 ? 20.429 -5.417 -20.800 1.00 86.12 94 LEU A CA 1
ATOM 757 C C . LEU A 1 94 ? 20.774 -4.341 -21.836 1.00 86.12 94 LEU A C 1
ATOM 759 O O . LEU A 1 94 ? 21.155 -4.669 -22.956 1.00 86.12 94 LEU A O 1
ATOM 763 N N . ARG A 1 95 ? 20.716 -3.057 -21.464 1.00 84.50 95 ARG A N 1
ATOM 764 C CA . ARG A 1 95 ? 21.102 -1.956 -22.359 1.00 84.50 95 ARG A CA 1
ATOM 765 C C . ARG A 1 95 ? 22.576 -2.028 -22.768 1.00 84.50 95 ARG A C 1
ATOM 767 O O . ARG A 1 95 ? 22.895 -1.706 -23.905 1.00 84.50 95 ARG A O 1
ATOM 774 N N . ALA A 1 96 ? 23.465 -2.437 -21.865 1.00 84.94 96 ALA A N 1
ATOM 775 C CA . ALA A 1 96 ? 24.878 -2.623 -22.189 1.00 84.94 96 ALA A CA 1
ATOM 776 C C . ALA A 1 96 ? 25.109 -3.815 -23.138 1.00 84.94 96 ALA A C 1
ATOM 778 O O . ALA A 1 96 ? 26.000 -3.759 -23.981 1.00 84.94 96 ALA A O 1
ATOM 779 N N . ALA A 1 97 ? 24.301 -4.875 -23.019 1.00 84.25 97 ALA A N 1
ATOM 780 C CA . ALA A 1 97 ? 24.415 -6.082 -23.838 1.00 84.25 97 ALA A CA 1
ATOM 781 C C . ALA A 1 97 ? 23.804 -5.943 -25.247 1.00 84.25 97 ALA A C 1
ATOM 783 O O . ALA A 1 97 ? 24.287 -6.574 -26.186 1.00 84.25 97 ALA A O 1
ATOM 784 N N . TYR A 1 98 ? 22.757 -5.128 -25.415 1.00 81.25 98 TYR A N 1
ATOM 785 C CA . TYR A 1 98 ? 22.050 -4.961 -26.688 1.00 81.25 98 TYR A CA 1
ATOM 786 C C . TYR A 1 98 ? 22.263 -3.557 -27.270 1.00 81.25 98 TYR A C 1
ATOM 788 O O . TYR A 1 98 ? 21.781 -2.566 -26.734 1.00 81.25 98 TYR A O 1
ATOM 796 N N . SER A 1 99 ? 22.911 -3.462 -28.437 1.00 70.62 99 SER A N 1
ATOM 797 C CA . SER A 1 99 ? 23.173 -2.188 -29.138 1.00 70.62 99 SER A CA 1
ATOM 798 C C . SER A 1 99 ? 21.932 -1.536 -29.776 1.00 70.62 99 SER A C 1
ATOM 800 O O . SER A 1 99 ? 22.062 -0.516 -30.451 1.00 70.62 99 SER A O 1
ATOM 802 N N . ARG A 1 100 ? 20.731 -2.115 -29.616 1.00 66.50 100 ARG A N 1
ATOM 803 C CA . ARG A 1 100 ? 19.478 -1.578 -30.175 1.00 66.50 100 ARG A CA 1
ATOM 804 C C . ARG A 1 100 ? 18.543 -1.075 -29.071 1.00 66.50 100 ARG A C 1
ATOM 806 O O . ARG A 1 100 ? 18.256 -1.823 -28.139 1.00 66.50 100 ARG A O 1
ATOM 813 N N . PRO A 1 101 ? 18.002 0.150 -29.194 1.00 56.75 101 PRO A N 1
ATOM 814 C CA . PRO A 1 101 ? 17.112 0.727 -28.202 1.00 56.75 101 PRO A CA 1
ATOM 815 C C . PRO A 1 101 ? 15.670 0.270 -28.460 1.00 56.75 101 PRO A C 1
ATOM 817 O O . PRO A 1 101 ? 14.854 1.028 -28.971 1.00 56.75 101 PRO A O 1
ATOM 820 N N . SER A 1 102 ? 15.321 -0.967 -28.107 1.00 62.03 102 SER A N 1
ATOM 821 C CA . SER A 1 102 ? 13.926 -1.230 -27.739 1.00 62.03 102 SER A CA 1
ATOM 822 C C . SER A 1 102 ? 13.800 -0.834 -26.276 1.00 62.03 102 SER A C 1
ATOM 824 O O . SER A 1 102 ? 14.333 -1.537 -25.421 1.00 62.03 102 SER A O 1
ATOM 826 N N . SER A 1 103 ? 13.196 0.317 -25.983 1.00 61.25 103 SER A N 1
ATOM 827 C CA . SER A 1 103 ? 12.958 0.770 -24.609 1.00 61.25 103 SER A CA 1
ATOM 828 C C . SER A 1 103 ? 12.146 -0.301 -23.871 1.00 61.25 103 SER A C 1
ATOM 830 O O . SER A 1 103 ? 10.968 -0.457 -24.189 1.00 61.25 103 SER A O 1
ATOM 832 N N . PRO A 1 104 ? 12.731 -1.081 -22.942 1.00 66.25 104 PRO A N 1
ATOM 833 C CA . PRO A 1 104 ? 11.945 -2.066 -22.216 1.00 66.25 104 PRO A CA 1
ATOM 834 C C . PRO A 1 104 ? 10.925 -1.319 -21.354 1.00 66.25 104 PRO A C 1
ATOM 836 O O . PRO A 1 104 ? 11.279 -0.332 -20.701 1.00 66.25 104 PRO A O 1
ATOM 839 N N . SER A 1 105 ? 9.670 -1.774 -21.360 1.00 74.69 105 SER A N 1
ATOM 840 C CA . SER A 1 105 ? 8.637 -1.239 -20.472 1.00 74.69 105 SER A CA 1
ATOM 841 C C . SER A 1 105 ? 9.137 -1.304 -19.031 1.00 74.69 105 SER A C 1
ATOM 843 O O . SER A 1 105 ? 9.628 -2.346 -18.582 1.00 74.69 105 SER A O 1
ATOM 845 N N . SER A 1 106 ? 9.055 -0.182 -18.316 1.00 83.69 106 SER A N 1
ATOM 846 C CA . SER A 1 106 ? 9.496 -0.101 -16.922 1.00 83.69 106 SER A CA 1
ATOM 847 C C . SER A 1 106 ? 8.729 -1.143 -16.100 1.00 83.69 106 SER A C 1
ATOM 849 O O . SER A 1 106 ? 7.504 -1.157 -16.175 1.00 83.69 106 SER A O 1
ATOM 851 N N . PRO A 1 107 ? 9.373 -2.004 -15.291 1.00 88.38 107 PRO A N 1
ATOM 852 C CA . PRO A 1 107 ? 8.645 -2.980 -14.475 1.00 88.38 107 PRO A CA 1
ATOM 853 C C . PRO A 1 107 ? 7.589 -2.353 -13.553 1.00 88.38 107 PRO A C 1
ATOM 855 O O . PRO A 1 107 ? 6.580 -2.984 -13.244 1.00 88.38 107 PRO A O 1
ATOM 858 N N . LEU A 1 108 ? 7.793 -1.093 -13.158 1.00 88.19 108 LEU A N 1
ATOM 859 C CA . LEU A 1 108 ? 6.830 -0.310 -12.389 1.00 88.19 108 LEU A CA 1
ATOM 860 C C . LEU A 1 108 ? 5.554 0.014 -13.184 1.00 88.19 108 LEU A C 1
ATOM 862 O O . LEU A 1 108 ? 4.488 0.125 -12.585 1.00 88.19 108 LEU A O 1
ATOM 866 N N . GLN A 1 109 ? 5.638 0.102 -14.513 1.00 88.56 109 GLN A N 1
ATOM 867 C CA . GLN A 1 109 ? 4.485 0.314 -15.388 1.00 88.56 109 GLN A CA 1
ATOM 868 C C . GLN A 1 109 ? 3.447 -0.805 -15.225 1.00 88.56 109 GLN A C 1
ATOM 870 O O . GLN A 1 109 ? 2.262 -0.529 -15.064 1.00 88.56 109 GLN A O 1
ATOM 875 N N . TYR A 1 110 ? 3.887 -2.065 -15.156 1.00 91.44 110 TYR A N 1
ATOM 876 C CA . TYR A 1 110 ? 2.978 -3.191 -14.921 1.00 91.44 110 TYR A CA 1
ATOM 877 C C . TYR A 1 110 ? 2.297 -3.113 -13.551 1.00 91.44 110 TYR A C 1
ATOM 879 O O . TYR A 1 110 ? 1.144 -3.507 -13.401 1.00 91.44 110 TYR A O 1
ATOM 887 N N . VAL A 1 111 ? 2.989 -2.581 -12.538 1.00 93.19 111 VAL A N 1
ATOM 888 C CA . VAL A 1 111 ? 2.404 -2.364 -11.207 1.00 93.19 111 VAL A CA 1
ATOM 889 C C . VAL A 1 111 ? 1.334 -1.273 -11.272 1.00 93.19 111 VAL A C 1
ATOM 891 O O . VAL A 1 111 ? 0.248 -1.458 -10.724 1.00 93.19 111 VAL A O 1
ATOM 894 N N . THR A 1 112 ? 1.600 -0.156 -11.956 1.00 90.88 112 THR A N 1
ATOM 895 C CA . THR A 1 112 ? 0.617 0.928 -12.114 1.00 90.88 112 THR A CA 1
ATOM 896 C C . THR A 1 112 ? -0.596 0.495 -12.934 1.00 90.88 112 THR A C 1
ATOM 898 O O . THR A 1 112 ? -1.721 0.800 -12.543 1.00 90.88 112 THR A O 1
ATOM 901 N N . GLU A 1 113 ? -0.393 -0.278 -14.003 1.00 91.12 113 GLU A N 1
ATOM 902 C CA . GLU A 1 113 ? -1.473 -0.852 -14.817 1.00 91.12 113 GLU A CA 1
ATOM 903 C C . GLU A 1 113 ? -2.329 -1.827 -13.999 1.00 91.12 113 GLU A C 1
ATOM 905 O O . GLU A 1 113 ? -3.558 -1.736 -14.008 1.00 91.12 113 GLU A O 1
ATOM 910 N N . ALA A 1 114 ? -1.702 -2.711 -13.214 1.00 94.62 114 ALA A N 1
ATOM 911 C CA . ALA A 1 114 ? -2.423 -3.634 -12.341 1.00 94.62 114 ALA A CA 1
ATOM 912 C C . ALA A 1 114 ? -3.249 -2.892 -11.275 1.00 94.62 114 ALA A C 1
ATOM 914 O O . ALA A 1 114 ? -4.402 -3.250 -11.031 1.00 94.62 114 ALA A O 1
ATOM 915 N N . LEU A 1 115 ? -2.701 -1.832 -10.669 1.00 94.56 115 LEU A N 1
ATOM 916 C CA . LEU A 1 115 ? -3.426 -0.995 -9.705 1.00 94.56 115 LEU A CA 1
ATOM 917 C C . LEU A 1 115 ? -4.594 -0.250 -10.352 1.00 94.56 115 LEU A C 1
ATOM 919 O O . LEU A 1 115 ? -5.664 -0.158 -9.750 1.00 94.56 115 LEU A O 1
ATOM 923 N N . GLN A 1 116 ? -4.417 0.253 -11.574 1.00 91.94 116 GLN A N 1
ATOM 924 C CA . GLN A 1 116 ? -5.489 0.913 -12.314 1.00 91.94 116 GLN A CA 1
ATOM 925 C C . GLN A 1 116 ? -6.602 -0.077 -12.677 1.00 91.94 116 GLN A C 1
ATOM 927 O O . GLN A 1 116 ? -7.778 0.219 -12.459 1.00 91.94 116 GLN A O 1
ATOM 932 N N . SER A 1 117 ? -6.248 -1.276 -13.146 1.00 93.69 117 SER A N 1
ATOM 933 C CA . SER A 1 117 ? -7.208 -2.355 -13.405 1.00 93.69 117 SER A CA 1
ATOM 934 C C . SER A 1 117 ? -7.974 -2.736 -12.135 1.00 93.69 117 SER A C 1
ATOM 936 O O . SER A 1 117 ? -9.201 -2.839 -12.156 1.00 93.69 117 SER A O 1
ATOM 938 N N . LEU A 1 118 ? -7.273 -2.883 -11.006 1.00 95.31 118 LEU A N 1
ATOM 939 C CA . LEU A 1 118 ? -7.885 -3.170 -9.708 1.00 95.31 118 LEU A CA 1
ATOM 940 C C . LEU A 1 118 ? -8.839 -2.050 -9.268 1.00 95.31 118 LEU A C 1
ATOM 942 O O . LEU A 1 118 ? -9.945 -2.326 -8.800 1.00 95.31 118 LEU A O 1
ATOM 946 N N . ARG A 1 119 ? -8.437 -0.785 -9.447 1.00 92.94 119 ARG A N 1
ATOM 947 C CA . ARG A 1 119 ? -9.264 0.392 -9.152 1.00 92.94 119 ARG A CA 1
ATOM 948 C C . ARG A 1 119 ? -10.558 0.388 -9.957 1.00 92.94 119 ARG A C 1
ATOM 950 O O . ARG A 1 119 ? -11.613 0.658 -9.392 1.00 92.94 119 ARG A O 1
ATOM 957 N N . ILE A 1 120 ? -10.479 0.115 -11.257 1.00 92.38 120 ILE A N 1
ATOM 958 C CA . ILE A 1 120 ? -11.656 0.076 -12.134 1.00 92.38 120 ILE A CA 1
ATOM 959 C C . ILE A 1 120 ? -12.592 -1.062 -11.713 1.00 92.38 120 ILE A C 1
ATOM 961 O O . ILE A 1 120 ? -13.800 -0.848 -11.637 1.00 92.38 120 ILE A O 1
ATOM 965 N N . ALA A 1 121 ? -12.036 -2.234 -11.396 1.00 94.19 121 ALA A N 1
ATOM 966 C CA . ALA A 1 121 ? -12.812 -3.423 -11.063 1.00 94.19 121 ALA A CA 1
ATOM 967 C C . ALA A 1 121 ? -13.487 -3.356 -9.682 1.00 94.19 121 ALA A C 1
ATOM 969 O O . ALA A 1 121 ? -14.652 -3.721 -9.564 1.00 94.19 121 ALA A O 1
ATOM 970 N N . LEU A 1 122 ? -12.767 -2.916 -8.643 1.00 95.12 122 LEU A N 1
ATOM 971 C CA . LEU A 1 122 ? -13.209 -3.040 -7.244 1.00 95.12 122 LEU A CA 1
ATOM 972 C C . LEU A 1 122 ? -13.346 -1.703 -6.502 1.00 95.12 122 LEU A C 1
ATOM 974 O O . LEU A 1 122 ? -13.906 -1.669 -5.414 1.00 95.12 122 LEU A O 1
ATOM 978 N N . ARG A 1 123 ? -12.819 -0.603 -7.057 1.00 93.75 123 ARG A N 1
ATOM 979 C CA . ARG A 1 123 ? -12.800 0.738 -6.437 1.00 93.75 123 ARG A CA 1
ATOM 980 C C . ARG A 1 123 ? -12.291 0.797 -4.977 1.00 93.75 123 ARG A C 1
ATOM 982 O O . ARG A 1 123 ? -12.831 1.588 -4.202 1.00 93.75 123 ARG A O 1
ATOM 989 N N . PRO A 1 124 ? -11.238 0.048 -4.585 1.00 95.44 124 PRO A N 1
ATOM 990 C CA . PRO A 1 124 ? -10.708 0.140 -3.233 1.00 95.44 124 PRO A CA 1
ATOM 991 C C . PRO A 1 124 ? -10.036 1.495 -2.998 1.00 95.44 124 PRO A C 1
ATOM 993 O O . PRO A 1 124 ? -9.606 2.181 -3.936 1.00 95.44 124 PRO A O 1
ATOM 996 N N . VAL A 1 125 ? -9.835 1.836 -1.728 1.00 94.69 125 VAL A N 1
ATOM 997 C CA . VAL A 1 125 ? -8.822 2.830 -1.367 1.00 94.69 125 VAL A CA 1
ATOM 998 C C . VAL A 1 125 ? -7.448 2.231 -1.669 1.00 94.69 125 VAL A C 1
ATOM 1000 O O . VAL A 1 125 ? -7.141 1.120 -1.243 1.00 94.69 125 VAL A O 1
ATOM 1003 N N . ILE A 1 126 ? -6.615 2.957 -2.415 1.00 94.69 126 ILE A N 1
ATOM 1004 C CA . ILE A 1 126 ? -5.252 2.534 -2.752 1.00 94.69 126 ILE A CA 1
ATOM 1005 C C . ILE A 1 126 ? -4.273 3.441 -2.010 1.00 94.69 126 ILE A C 1
ATOM 1007 O O . ILE A 1 126 ? -4.235 4.649 -2.248 1.00 94.69 126 ILE A O 1
ATOM 1011 N N . ALA A 1 127 ? -3.477 2.853 -1.123 1.00 94.38 127 ALA A N 1
ATOM 1012 C CA . ALA A 1 127 ? -2.376 3.515 -0.439 1.00 94.38 127 ALA A CA 1
ATOM 1013 C C . ALA A 1 127 ? -1.043 2.986 -0.978 1.00 94.38 127 ALA A C 1
ATOM 1015 O O . ALA A 1 127 ? -0.836 1.781 -1.102 1.00 94.38 127 ALA A O 1
ATOM 1016 N N . ILE A 1 128 ? -0.129 3.893 -1.307 1.00 92.56 128 ILE A N 1
ATOM 1017 C CA . ILE A 1 128 ? 1.189 3.554 -1.842 1.00 92.56 128 ILE A CA 1
ATOM 1018 C C . ILE A 1 128 ? 2.231 4.343 -1.062 1.00 92.56 128 ILE A C 1
ATOM 1020 O O . ILE A 1 128 ? 2.109 5.563 -0.938 1.00 92.56 128 ILE A O 1
ATOM 1024 N N . SER A 1 129 ? 3.264 3.664 -0.569 1.00 91.06 129 SER A N 1
ATOM 1025 C CA . SER A 1 129 ? 4.438 4.315 0.008 1.00 91.06 129 SER A CA 1
ATOM 1026 C C . SER A 1 129 ? 5.614 4.282 -0.975 1.00 91.06 129 SER A C 1
ATOM 1028 O O . SER A 1 129 ? 5.772 3.358 -1.778 1.00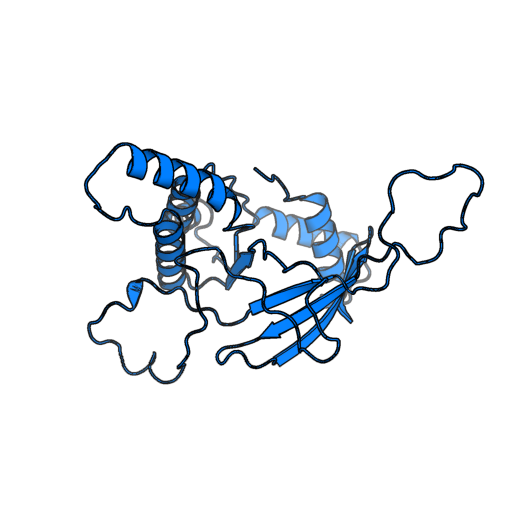 91.06 129 SER A O 1
ATOM 1030 N N . ASN A 1 130 ? 6.452 5.313 -0.916 1.00 88.50 130 ASN A N 1
ATOM 1031 C CA . ASN A 1 130 ? 7.662 5.450 -1.717 1.00 88.50 130 ASN A CA 1
ATOM 1032 C C . ASN A 1 130 ? 8.764 6.070 -0.856 1.00 88.50 130 ASN A C 1
ATOM 1034 O O . ASN A 1 130 ? 8.514 7.036 -0.128 1.00 88.50 130 ASN A O 1
ATOM 1038 N N . TRP A 1 131 ? 9.985 5.557 -0.972 1.00 83.88 131 TRP A N 1
ATOM 1039 C CA . TRP A 1 131 ? 11.151 6.158 -0.335 1.00 83.88 131 TRP A CA 1
ATOM 1040 C C . TRP A 1 131 ? 11.584 7.414 -1.102 1.00 83.88 131 TRP A C 1
ATOM 1042 O O . TRP A 1 131 ? 12.178 7.350 -2.175 1.00 83.88 131 TRP A O 1
ATOM 1052 N N . GLY A 1 132 ? 11.292 8.590 -0.549 1.00 75.31 132 GLY A N 1
ATOM 1053 C CA . GLY A 1 132 ? 11.764 9.859 -1.100 1.00 75.31 132 GLY A CA 1
ATOM 1054 C C . GLY A 1 132 ? 13.236 10.110 -0.769 1.00 75.31 132 GLY A C 1
ATOM 1055 O O . GLY A 1 132 ? 13.640 10.010 0.388 1.00 75.31 132 GLY A O 1
ATOM 1056 N N . LEU A 1 133 ? 14.034 10.498 -1.767 1.00 69.56 133 LEU A N 1
ATOM 1057 C CA . LEU A 1 133 ? 15.376 11.029 -1.529 1.00 69.56 133 LEU A CA 1
ATOM 1058 C C . LEU A 1 133 ? 15.274 12.533 -1.255 1.00 69.56 133 LEU A C 1
ATOM 1060 O O . LEU A 1 133 ? 14.796 13.305 -2.093 1.00 69.56 133 LEU A O 1
ATOM 1064 N N . LEU A 1 134 ? 15.717 12.938 -0.067 1.00 66.44 134 LEU A N 1
ATOM 1065 C CA . LEU A 1 134 ? 15.856 14.338 0.325 1.00 66.44 134 LEU A CA 1
ATOM 1066 C C . LEU A 1 134 ? 17.268 14.817 -0.047 1.00 66.44 134 LEU A C 1
ATOM 1068 O O . LEU A 1 134 ? 18.234 14.146 0.322 1.00 66.44 134 LEU A O 1
ATOM 1072 N N . PRO A 1 135 ? 17.426 15.959 -0.740 1.00 60.06 135 PRO A N 1
ATOM 1073 C CA . PRO A 1 135 ? 18.746 16.533 -0.968 1.00 60.06 135 PRO A CA 1
ATOM 1074 C C . PRO A 1 135 ? 19.403 16.899 0.368 1.00 60.06 135 PRO A C 1
ATOM 1076 O O . PRO A 1 135 ? 18.746 17.423 1.275 1.00 60.06 135 PRO A O 1
ATOM 1079 N N . SER A 1 136 ? 20.703 16.627 0.496 1.00 56.69 136 SER A N 1
ATOM 1080 C CA . SER A 1 136 ? 21.474 16.983 1.689 1.00 56.69 136 SER A CA 1
ATOM 1081 C C . SER A 1 136 ? 21.397 18.487 1.968 1.00 56.69 136 SER A C 1
ATOM 1083 O O . SER A 1 136 ? 21.506 19.320 1.073 1.00 56.69 136 SER A O 1
ATOM 1085 N N . SER A 1 137 ? 21.239 18.822 3.249 1.00 53.81 137 SER A N 1
ATOM 1086 C CA . SER A 1 137 ? 21.013 20.148 3.847 1.00 53.81 137 SER A CA 1
ATOM 1087 C C . SER A 1 137 ? 21.875 21.302 3.361 1.00 53.81 137 SER A C 1
ATOM 1089 O O . SER A 1 137 ? 21.498 22.446 3.584 1.00 53.81 137 SER A O 1
ATOM 1091 N N . HIS A 1 138 ? 23.046 21.014 2.801 1.00 48.53 138 HIS A N 1
ATOM 1092 C CA . HIS A 1 138 ? 24.101 21.999 2.579 1.00 48.53 138 HIS A CA 1
ATOM 1093 C C . HIS A 1 138 ? 23.761 23.060 1.526 1.00 48.53 138 HIS A C 1
ATOM 1095 O O . HIS A 1 138 ? 24.523 24.003 1.357 1.00 48.53 138 HIS A O 1
ATOM 1101 N N . GLN A 1 139 ? 22.625 22.923 0.839 1.00 46.28 139 GLN A N 1
ATOM 1102 C CA . GLN A 1 139 ? 22.189 23.829 -0.226 1.00 46.28 139 GLN A CA 1
ATOM 1103 C C . GLN A 1 139 ? 20.877 24.565 0.084 1.00 46.28 139 GLN A C 1
ATOM 1105 O O . GLN A 1 139 ? 20.332 25.225 -0.794 1.00 46.28 139 GLN A O 1
ATOM 1110 N N . LEU A 1 140 ? 20.341 24.455 1.305 1.00 50.19 140 LEU A N 1
ATOM 1111 C CA . LEU A 1 140 ? 19.027 25.014 1.630 1.00 50.19 140 LEU A CA 1
ATOM 1112 C C . LEU A 1 140 ? 19.165 26.327 2.393 1.00 50.19 140 LEU A C 1
ATOM 1114 O O . LEU A 1 140 ? 19.486 26.343 3.580 1.00 50.19 140 LEU A O 1
ATOM 1118 N N . THR A 1 141 ? 18.887 27.429 1.700 1.00 49.84 141 THR A N 1
ATOM 1119 C CA . THR A 1 141 ? 18.635 28.727 2.322 1.00 49.84 141 THR A CA 1
ATOM 1120 C C . THR A 1 141 ? 17.378 28.647 3.206 1.00 49.84 141 THR A C 1
ATOM 1122 O O . THR A 1 141 ? 16.396 28.000 2.819 1.00 49.84 141 THR A O 1
ATOM 1125 N N . PRO A 1 142 ? 17.364 29.312 4.378 1.00 51.75 142 PRO A N 1
ATOM 1126 C CA . PRO A 1 142 ? 16.285 29.222 5.373 1.00 51.75 142 PRO A CA 1
ATOM 1127 C C . PRO A 1 142 ? 14.917 29.760 4.908 1.00 51.75 142 PRO A C 1
ATOM 1129 O O . PRO A 1 142 ? 13.945 29.654 5.647 1.00 51.75 142 PRO A O 1
ATOM 1132 N N . SER A 1 143 ? 14.827 30.316 3.698 1.00 49.97 143 SER A N 1
ATOM 1133 C CA . SER A 1 143 ? 13.614 30.888 3.104 1.00 49.97 143 SER A CA 1
ATOM 1134 C C . SER A 1 143 ? 12.914 29.992 2.075 1.00 49.97 143 SER A C 1
ATOM 1136 O O . SER A 1 143 ? 11.887 30.397 1.540 1.00 49.97 143 SER A O 1
ATOM 1138 N N . SER A 1 144 ? 13.447 28.805 1.755 1.00 46.31 144 SER A N 1
ATOM 1139 C CA . SER A 1 144 ? 12.822 27.930 0.752 1.00 46.31 144 SER A CA 1
ATOM 1140 C C . SER A 1 144 ? 11.801 26.985 1.387 1.00 46.31 144 SER A C 1
ATOM 1142 O O . SER A 1 144 ? 12.137 26.083 2.158 1.00 46.31 144 SER A O 1
ATOM 1144 N N . ASP A 1 145 ? 10.533 27.212 1.053 1.00 50.34 145 ASP A N 1
ATOM 1145 C CA . ASP A 1 145 ? 9.426 26.325 1.373 1.00 50.34 145 ASP A CA 1
ATOM 1146 C C . ASP A 1 145 ? 9.737 24.886 0.936 1.00 50.34 145 ASP A C 1
ATOM 1148 O O . ASP A 1 145 ? 9.953 24.596 -0.237 1.00 50.34 145 ASP A O 1
ATOM 1152 N N . VAL A 1 146 ? 9.783 23.992 1.928 1.00 52.25 146 VAL A N 1
ATOM 1153 C CA . VAL A 1 146 ? 9.658 22.527 1.860 1.00 52.25 146 VAL A CA 1
ATOM 1154 C C . VAL A 1 146 ? 10.121 21.901 0.537 1.00 52.25 146 VAL A C 1
ATOM 1156 O O . VAL A 1 146 ? 9.336 21.687 -0.387 1.00 52.25 146 VAL A O 1
ATOM 1159 N N . VAL A 1 147 ? 11.388 21.488 0.510 1.00 51.03 147 VAL A N 1
ATOM 1160 C CA . VAL A 1 147 ? 11.982 20.731 -0.597 1.00 51.03 147 VAL A CA 1
ATOM 1161 C C . VAL A 1 147 ? 11.134 19.505 -0.926 1.00 51.03 147 VAL A C 1
ATOM 1163 O O . VAL A 1 147 ? 11.009 18.570 -0.130 1.00 51.03 147 VAL A O 1
ATOM 1166 N N . ILE A 1 148 ? 10.553 19.521 -2.122 1.00 55.53 148 ILE A N 1
ATOM 1167 C CA . ILE A 1 148 ? 9.890 18.374 -2.732 1.00 55.53 148 ILE A CA 1
ATOM 1168 C C . ILE A 1 148 ? 10.975 17.311 -2.943 1.00 55.53 148 ILE A C 1
ATOM 1170 O O . ILE A 1 148 ? 12.001 17.572 -3.570 1.00 55.53 148 ILE A O 1
ATOM 1174 N N . TYR A 1 149 ? 10.787 16.129 -2.355 1.00 64.81 149 TYR A N 1
ATOM 1175 C CA . TYR A 1 149 ? 11.663 14.979 -2.579 1.00 64.81 149 TYR A CA 1
ATOM 1176 C C . TYR A 1 149 ? 11.829 14.751 -4.088 1.00 64.81 149 TYR A C 1
ATOM 1178 O O . TYR A 1 149 ? 10.879 14.904 -4.860 1.00 64.81 149 TYR A O 1
ATOM 1186 N N . LYS A 1 150 ? 13.030 14.376 -4.536 1.00 66.38 150 LYS A N 1
ATOM 1187 C CA . LYS A 1 150 ? 13.217 14.059 -5.955 1.00 66.38 150 LYS A CA 1
ATOM 1188 C C . LYS A 1 150 ? 12.549 12.713 -6.235 1.00 66.38 150 LYS A C 1
ATOM 1190 O O . LYS A 1 150 ? 13.019 11.681 -5.754 1.00 66.38 150 LYS A O 1
ATOM 1195 N N . GLN A 1 151 ? 11.452 12.725 -6.992 1.00 75.88 151 GLN A N 1
ATOM 1196 C CA . GLN A 1 151 ? 10.815 11.496 -7.453 1.00 75.88 151 GLN A CA 1
ATOM 1197 C C . GLN A 1 151 ? 11.768 10.776 -8.415 1.00 75.88 151 GLN A C 1
ATOM 1199 O O . GLN A 1 151 ? 12.169 11.333 -9.435 1.00 75.88 151 GLN A O 1
ATOM 1204 N N . HIS A 1 152 ? 12.170 9.560 -8.054 1.00 77.12 152 HIS A N 1
ATOM 1205 C CA . HIS A 1 152 ? 13.115 8.746 -8.823 1.00 77.12 152 HIS A CA 1
ATOM 1206 C C . HIS A 1 152 ? 12.419 7.614 -9.590 1.00 77.12 152 HIS A C 1
ATOM 1208 O O . HIS A 1 152 ? 13.005 7.033 -10.502 1.00 77.12 152 HIS A O 1
ATOM 1214 N N . LEU A 1 153 ? 11.170 7.310 -9.233 1.00 78.81 153 LEU A N 1
ATOM 1215 C CA . LEU A 1 153 ? 10.359 6.299 -9.890 1.00 78.81 153 LEU A CA 1
ATOM 1216 C C . LEU A 1 153 ? 9.775 6.848 -11.195 1.00 78.81 153 LEU A C 1
ATOM 1218 O O . LEU A 1 153 ? 9.184 7.927 -11.209 1.00 78.81 153 LEU A O 1
ATOM 1222 N N . THR A 1 154 ? 9.948 6.106 -12.291 1.00 73.94 154 THR A N 1
ATOM 1223 C CA . THR A 1 154 ? 9.411 6.453 -13.614 1.00 73.94 154 THR A CA 1
ATOM 1224 C C . THR A 1 154 ? 8.892 5.193 -14.338 1.00 73.94 154 THR A C 1
ATOM 1226 O O . THR A 1 154 ? 9.636 4.214 -14.459 1.00 73.94 154 THR A O 1
ATOM 1229 N N . PRO A 1 155 ? 7.629 5.179 -14.812 1.00 73.25 155 PRO A N 1
ATOM 1230 C CA . PRO A 1 155 ? 6.577 6.166 -14.536 1.00 73.25 155 PRO A CA 1
ATOM 1231 C C . PRO A 1 155 ? 6.106 6.076 -13.073 1.00 73.25 155 PRO A C 1
ATOM 1233 O O . PRO A 1 155 ? 6.106 4.999 -12.486 1.00 73.25 155 PRO A O 1
ATOM 1236 N N . PHE A 1 156 ? 5.710 7.197 -12.468 1.00 72.50 156 PHE A N 1
ATOM 1237 C CA . PHE A 1 156 ? 5.075 7.209 -11.146 1.00 72.50 156 PHE A CA 1
ATOM 1238 C C . PHE A 1 156 ? 3.762 7.989 -11.218 1.00 72.50 156 PHE A C 1
ATOM 1240 O O . PHE A 1 156 ? 3.729 8.992 -11.930 1.00 72.50 156 PHE A O 1
ATOM 1247 N N . PRO A 1 157 ? 2.710 7.572 -10.489 1.00 71.00 157 PRO A N 1
ATOM 1248 C CA . PRO A 1 157 ? 1.436 8.282 -10.448 1.00 71.00 157 PRO A CA 1
ATOM 1249 C C . PRO A 1 157 ? 1.618 9.781 -10.163 1.00 71.00 157 PRO A C 1
ATOM 1251 O O . PRO A 1 157 ? 2.168 10.163 -9.128 1.00 71.00 157 PRO A O 1
ATOM 1254 N N . ILE A 1 158 ? 1.170 10.633 -11.084 1.00 66.50 158 ILE A N 1
ATOM 1255 C CA . ILE A 1 158 ? 1.199 12.094 -10.933 1.00 66.50 158 ILE A CA 1
ATOM 1256 C C . ILE A 1 158 ? -0.207 12.555 -10.532 1.00 66.50 158 ILE A C 1
ATOM 1258 O O . ILE A 1 158 ? -1.206 11.906 -10.847 1.00 66.50 158 ILE A O 1
ATOM 1262 N N . PHE A 1 159 ? -0.304 13.674 -9.814 1.00 62.62 159 PHE A N 1
ATOM 1263 C CA . PHE A 1 159 ? -1.582 14.354 -9.628 1.00 62.62 159 PHE A CA 1
ATOM 1264 C C . PHE A 1 159 ? -2.221 14.650 -10.988 1.00 62.62 159 PHE A C 1
ATOM 1266 O O . PHE A 1 159 ? -1.584 15.282 -11.831 1.00 62.62 159 PHE A O 1
ATOM 1273 N N . SER A 1 160 ? -3.479 14.235 -11.183 1.00 54.66 160 SER A N 1
ATOM 1274 C CA . SER A 1 160 ? -4.255 14.706 -12.334 1.00 54.66 160 SER A CA 1
ATOM 1275 C C . SER A 1 160 ? -4.378 16.223 -12.210 1.00 54.66 160 SER A C 1
ATOM 1277 O O . SER A 1 160 ? -4.863 16.743 -11.200 1.00 54.66 160 SER A O 1
ATOM 1279 N N . THR A 1 161 ? -3.863 16.944 -13.202 1.00 48.41 161 THR A N 1
ATOM 1280 C CA . THR A 1 161 ? -3.847 18.408 -13.214 1.00 48.41 161 THR A CA 1
ATOM 1281 C C . THR A 1 161 ? -5.204 19.003 -13.596 1.00 48.41 161 THR A C 1
ATOM 1283 O O . THR A 1 161 ? -5.337 20.220 -13.550 1.00 48.41 161 THR A O 1
ATOM 1286 N N . ASN A 1 162 ? -6.225 18.191 -13.921 1.00 46.25 162 ASN A N 1
ATOM 1287 C CA . ASN A 1 162 ? -7.555 18.678 -14.306 1.00 46.25 162 ASN A CA 1
ATOM 1288 C C . ASN A 1 162 ? -8.702 17.729 -13.895 1.00 46.25 162 ASN A C 1
ATOM 1290 O O . ASN A 1 162 ? -9.106 16.885 -14.691 1.00 46.25 162 ASN A O 1
ATOM 1294 N N . PRO A 1 163 ? -9.342 17.921 -12.725 1.00 46.00 163 PRO A N 1
ATOM 1295 C CA . PRO A 1 163 ? -10.494 17.104 -12.323 1.00 46.00 163 PRO A CA 1
ATOM 1296 C C . PRO A 1 163 ? -11.742 17.294 -13.211 1.00 46.00 163 PRO A C 1
ATOM 1298 O O . PRO A 1 163 ? -12.659 16.483 -13.149 1.00 46.00 163 PRO A O 1
ATOM 1301 N N . ILE A 1 164 ? -11.799 18.359 -14.024 1.00 44.62 164 ILE A N 1
ATOM 1302 C CA . ILE A 1 164 ? -12.961 18.718 -14.861 1.00 44.62 164 ILE A CA 1
ATOM 1303 C C . ILE A 1 164 ? -12.911 18.052 -16.252 1.00 44.62 164 ILE A C 1
ATOM 1305 O O . ILE A 1 164 ? -13.949 17.892 -16.887 1.00 44.62 164 ILE A O 1
ATOM 1309 N N . ARG A 1 165 ? -11.733 17.638 -16.745 1.00 42.72 165 ARG A N 1
ATOM 1310 C CA . ARG A 1 165 ? -11.618 16.980 -18.065 1.00 42.72 165 ARG A CA 1
ATOM 1311 C C . ARG A 1 165 ? -11.885 15.477 -18.020 1.00 42.72 165 ARG A C 1
ATOM 1313 O O . ARG A 1 165 ? -12.419 14.948 -18.992 1.00 42.72 165 ARG A O 1
ATOM 1320 N N . ASP A 1 166 ? -11.634 14.835 -16.882 1.00 44.75 166 ASP A N 1
ATOM 1321 C CA . ASP A 1 166 ? -11.833 13.389 -16.704 1.00 44.75 166 ASP A CA 1
ATOM 1322 C C . ASP A 1 166 ? -13.316 12.969 -16.800 1.00 44.75 166 ASP A C 1
ATOM 1324 O O . ASP A 1 166 ? -13.616 11.799 -17.027 1.00 44.75 166 ASP A O 1
ATOM 1328 N N . SER A 1 167 ? -14.264 13.907 -16.662 1.00 45.25 167 SER A N 1
ATOM 1329 C CA . SER A 1 167 ? -15.700 13.640 -16.835 1.00 45.25 167 SER A CA 1
ATOM 1330 C C . SER A 1 167 ? -16.214 13.842 -18.266 1.00 45.25 167 SER A C 1
ATOM 1332 O O . SER A 1 167 ? -17.330 13.414 -18.556 1.00 45.25 167 SER A O 1
ATOM 1334 N N . ILE A 1 168 ? -15.435 14.467 -19.162 1.00 45.06 168 ILE A N 1
ATOM 1335 C CA . ILE A 1 168 ? -15.872 14.810 -20.532 1.00 45.06 168 ILE A CA 1
ATOM 1336 C C . ILE A 1 168 ? -15.017 14.114 -21.610 1.00 45.06 168 ILE A C 1
ATOM 1338 O O . ILE A 1 168 ? -15.500 13.898 -22.719 1.00 45.06 168 ILE A O 1
ATOM 1342 N N . GLN A 1 169 ? -13.783 13.689 -21.313 1.00 39.53 169 GLN A N 1
ATOM 1343 C CA . GLN A 1 169 ? -12.903 13.002 -22.272 1.00 39.53 169 GLN A CA 1
ATOM 1344 C C . GLN A 1 169 ? -12.866 11.478 -22.068 1.00 39.53 169 GLN A C 1
ATOM 1346 O O . GLN A 1 169 ? -11.824 10.882 -21.832 1.00 39.53 169 GLN A O 1
ATOM 1351 N N . THR A 1 170 ? -14.003 10.810 -22.255 1.00 41.66 170 THR A N 1
ATOM 1352 C CA . THR A 1 170 ? -14.070 9.355 -22.510 1.00 41.66 170 THR A CA 1
ATOM 1353 C C . THR A 1 170 ? -13.863 9.017 -23.994 1.00 41.66 170 THR A C 1
ATOM 1355 O O . THR A 1 170 ? -14.460 8.077 -24.517 1.00 41.66 170 THR A O 1
ATOM 1358 N N . SER A 1 171 ? -13.008 9.765 -24.704 1.00 40.78 171 SER A N 1
ATOM 1359 C CA . SER A 1 171 ? -12.746 9.531 -26.128 1.00 40.78 171 SER A CA 1
ATOM 1360 C C . SER A 1 171 ? -11.247 9.515 -26.482 1.00 40.78 171 SER A C 1
ATOM 1362 O O . SER A 1 171 ? -10.662 10.543 -26.805 1.00 40.78 171 SER A O 1
ATOM 1364 N N . ILE A 1 172 ? -10.687 8.297 -26.498 1.00 44.88 172 ILE A N 1
ATOM 1365 C CA . ILE A 1 172 ? -9.778 7.753 -27.537 1.00 44.88 172 ILE A CA 1
ATOM 1366 C C . ILE A 1 172 ? -8.272 8.142 -27.510 1.00 44.88 172 ILE A C 1
ATOM 1368 O O . ILE A 1 172 ? -7.559 7.852 -28.463 1.00 44.88 172 ILE A O 1
ATOM 1372 N N . SER A 1 173 ? -7.680 8.641 -26.419 1.00 38.22 173 SER A N 1
ATOM 1373 C CA . SER A 1 173 ? -6.198 8.727 -26.366 1.00 38.22 173 SER A CA 1
ATOM 1374 C C . SER A 1 173 ? -5.583 8.468 -24.987 1.00 38.22 173 SER A C 1
ATOM 1376 O O . SER A 1 173 ? -5.771 9.266 -24.080 1.00 38.22 173 SER A O 1
ATOM 1378 N N . ASP A 1 174 ? -4.835 7.361 -24.874 1.00 42.62 174 ASP A N 1
ATOM 1379 C CA . ASP A 1 174 ? -3.718 7.067 -23.943 1.00 42.62 174 ASP A CA 1
ATOM 1380 C C . ASP A 1 174 ? -3.883 7.257 -22.417 1.00 42.62 174 ASP A C 1
ATOM 1382 O O . ASP A 1 174 ? -2.921 7.111 -21.663 1.00 42.62 174 ASP A O 1
ATOM 1386 N N . ASP A 1 175 ? -5.095 7.485 -21.913 1.00 44.62 175 ASP A N 1
ATOM 1387 C CA . ASP A 1 175 ? -5.340 7.722 -20.478 1.00 44.62 175 ASP A CA 1
ATOM 1388 C C . ASP A 1 175 ? -5.392 6.448 -19.602 1.00 44.62 175 ASP A C 1
ATOM 1390 O O . ASP A 1 175 ? -5.650 6.494 -18.397 1.00 44.62 175 ASP A O 1
ATOM 1394 N N . THR A 1 176 ? -5.127 5.271 -20.176 1.00 47.12 176 THR A N 1
ATOM 1395 C CA . THR A 1 176 ? -5.160 3.987 -19.450 1.00 47.12 176 THR A CA 1
ATOM 1396 C C . THR A 1 176 ? -3.967 3.773 -18.515 1.00 47.12 176 THR A C 1
ATOM 1398 O O . THR A 1 176 ? -4.021 2.882 -17.667 1.00 47.12 176 THR A O 1
ATOM 1401 N N . ALA A 1 177 ? -2.899 4.566 -18.642 1.00 54.91 177 ALA A N 1
ATOM 1402 C CA . ALA A 1 177 ? -1.638 4.338 -17.929 1.00 54.91 177 ALA A CA 1
ATOM 1403 C C . ALA A 1 177 ? -1.519 5.068 -16.577 1.00 54.91 177 ALA A C 1
ATOM 1405 O O . ALA A 1 177 ? -0.643 4.733 -15.775 1.00 54.91 177 ALA A O 1
ATOM 1406 N N . ASN A 1 178 ? -2.377 6.052 -16.293 1.00 68.31 178 ASN A N 1
ATOM 1407 C CA . ASN A 1 178 ? -2.202 6.910 -15.124 1.00 68.31 178 ASN A CA 1
ATOM 1408 C C . ASN A 1 178 ? -3.137 6.512 -13.980 1.00 68.31 178 ASN A C 1
ATOM 1410 O O . ASN A 1 178 ? -4.343 6.747 -14.012 1.00 68.31 178 ASN A O 1
ATOM 1414 N N . LEU A 1 179 ? -2.555 5.942 -12.923 1.00 78.69 179 LEU A N 1
ATOM 1415 C CA . LEU A 1 179 ? -3.238 5.777 -11.645 1.00 78.69 179 LEU A CA 1
ATOM 1416 C C . LEU A 1 179 ? -3.470 7.174 -11.033 1.00 78.69 179 LEU A C 1
ATOM 1418 O O . LEU A 1 179 ? -2.492 7.855 -10.714 1.00 78.69 179 LEU A O 1
ATOM 1422 N N . PRO A 1 180 ? -4.719 7.633 -10.846 1.00 80.88 180 PRO A N 1
ATOM 1423 C CA . PRO A 1 180 ? -4.963 8.983 -10.358 1.00 80.88 180 PRO A CA 1
ATOM 1424 C C . PRO A 1 180 ? -4.588 9.109 -8.879 1.00 80.88 180 PRO A C 1
ATOM 1426 O O . PRO A 1 180 ? -5.075 8.359 -8.028 1.00 80.88 180 PRO A O 1
ATOM 1429 N N . VAL A 1 181 ? -3.760 10.104 -8.557 1.00 81.81 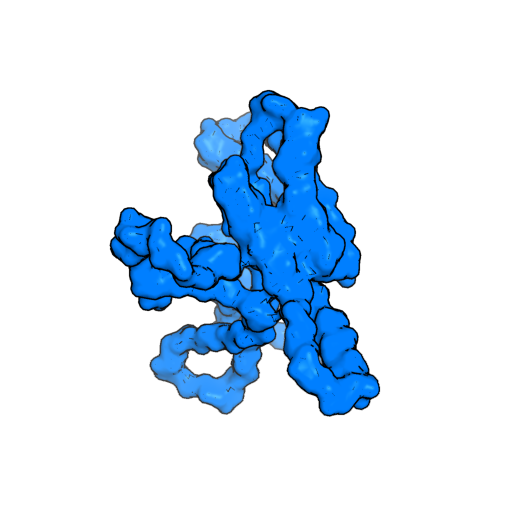181 VAL A N 1
ATOM 1430 C CA . VAL A 1 181 ? -3.402 10.443 -7.173 1.00 81.81 181 VAL A CA 1
ATOM 1431 C C . VAL A 1 181 ? -4.346 11.517 -6.653 1.00 81.81 181 VAL A C 1
ATOM 1433 O O . VAL A 1 181 ? -4.335 12.643 -7.141 1.00 81.81 181 VAL A O 1
ATOM 1436 N N . LYS A 1 182 ? -5.147 11.182 -5.635 1.00 83.88 182 LYS A N 1
ATOM 1437 C CA . LYS A 1 182 ? -6.044 12.148 -4.975 1.00 83.88 182 LYS A CA 1
ATOM 1438 C C . LYS A 1 182 ? -5.342 12.935 -3.869 1.00 83.88 182 LYS A C 1
ATOM 1440 O O . LYS A 1 182 ? -5.546 14.137 -3.738 1.00 83.88 182 LYS A O 1
ATOM 1445 N N . TYR A 1 183 ? -4.519 12.246 -3.083 1.00 84.75 183 TYR A N 1
ATOM 1446 C CA . TYR A 1 183 ? -3.798 12.820 -1.955 1.00 84.75 183 TYR A CA 1
ATOM 1447 C C . TYR A 1 183 ? -2.349 12.360 -1.968 1.00 84.75 183 TYR A C 1
ATOM 1449 O O . TYR A 1 183 ? -2.060 11.199 -2.253 1.00 84.75 183 TYR A O 1
ATOM 1457 N N . HIS A 1 184 ? -1.453 13.262 -1.592 1.00 84.50 184 HIS A N 1
ATOM 1458 C CA . HIS A 1 184 ? -0.049 12.956 -1.372 1.00 84.50 184 HIS A CA 1
ATOM 1459 C C . HIS A 1 184 ? 0.372 13.464 0.002 1.00 84.50 184 HIS A C 1
ATOM 1461 O O . HIS A 1 184 ? 0.234 14.654 0.298 1.00 84.50 184 HIS A O 1
ATOM 1467 N N . VAL A 1 185 ? 0.939 12.578 0.819 1.00 84.94 185 VAL A N 1
ATOM 1468 C CA . VAL A 1 185 ? 1.456 12.926 2.145 1.00 84.94 185 VAL A CA 1
ATOM 1469 C C . VAL A 1 185 ? 2.974 12.827 2.125 1.00 84.94 185 VAL A C 1
ATOM 1471 O O . VAL A 1 185 ? 3.531 11.765 1.866 1.00 84.94 185 VAL A O 1
ATOM 1474 N N . THR A 1 186 ? 3.652 13.945 2.388 1.00 83.44 186 THR A N 1
ATOM 1475 C CA . THR A 1 186 ? 5.118 13.962 2.526 1.00 83.44 186 THR A CA 1
ATOM 1476 C C . THR A 1 186 ? 5.486 13.932 3.998 1.00 83.44 186 THR A C 1
ATOM 1478 O O . THR A 1 186 ? 5.011 14.783 4.749 1.00 83.44 186 THR A O 1
ATOM 1481 N N . PHE A 1 187 ? 6.368 13.014 4.386 1.00 82.31 187 PHE A N 1
ATOM 1482 C CA . PHE A 1 187 ? 6.932 12.942 5.730 1.00 82.31 187 PHE A CA 1
ATOM 1483 C C . PHE A 1 187 ? 8.350 13.502 5.706 1.00 82.31 187 PHE A C 1
ATOM 1485 O O . PHE A 1 187 ? 9.212 13.009 4.980 1.00 82.31 187 PHE A O 1
ATOM 1492 N N . SER A 1 188 ? 8.598 14.535 6.504 1.00 77.62 188 SER A N 1
ATOM 1493 C CA . SER A 1 188 ? 9.931 15.114 6.673 1.00 77.62 188 SER A CA 1
ATOM 1494 C C . SER A 1 188 ? 10.305 15.095 8.148 1.00 77.62 188 SER A C 1
ATOM 1496 O O . SER A 1 188 ? 9.506 15.490 8.997 1.00 77.62 188 SER A O 1
ATOM 1498 N N . ARG A 1 189 ? 11.508 14.610 8.477 1.00 72.81 189 ARG A N 1
ATOM 1499 C CA . ARG A 1 189 ? 12.015 14.709 9.852 1.00 72.81 189 ARG A CA 1
ATOM 1500 C C . ARG A 1 189 ? 12.170 16.182 10.217 1.00 72.81 189 ARG A C 1
ATOM 1502 O O . ARG A 1 189 ? 12.751 16.949 9.448 1.00 72.81 189 ARG A O 1
ATOM 1509 N N . VAL A 1 190 ? 11.670 16.565 11.389 1.00 64.94 190 VAL A N 1
ATOM 1510 C CA . VAL A 1 190 ? 11.876 17.916 11.921 1.00 64.94 190 VAL A CA 1
ATOM 1511 C C . VAL A 1 190 ? 13.356 18.056 12.297 1.00 64.94 190 VAL A C 1
ATOM 1513 O O . VAL A 1 190 ? 13.867 17.281 13.104 1.00 64.94 190 VAL A O 1
ATOM 1516 N N . ARG A 1 191 ? 14.074 19.005 11.679 1.00 58.38 191 ARG A N 1
ATOM 1517 C CA . ARG A 1 191 ? 15.468 19.315 12.048 1.00 58.38 191 ARG A CA 1
ATOM 1518 C C . ARG A 1 191 ? 15.490 20.071 13.381 1.00 58.38 191 ARG A C 1
ATOM 1520 O O . ARG A 1 191 ? 14.687 20.979 13.561 1.00 58.38 191 ARG A O 1
ATOM 1527 N N . GLY A 1 192 ? 16.414 19.712 14.279 1.00 53.06 192 GLY A N 1
ATOM 1528 C CA . GLY A 1 192 ? 16.614 20.387 15.574 1.00 53.06 192 GLY A CA 1
ATOM 1529 C C . GLY A 1 192 ? 16.640 19.475 16.807 1.00 53.06 192 GLY A C 1
ATOM 1530 O O . GLY A 1 192 ? 16.927 19.954 17.897 1.00 53.06 192 GLY A O 1
ATOM 1531 N N . LEU A 1 193 ? 16.386 18.172 16.657 1.00 43.34 193 LEU A N 1
ATOM 1532 C CA . LEU A 1 193 ? 16.640 17.180 17.709 1.00 43.34 193 LEU A CA 1
ATOM 1533 C C . LEU A 1 193 ? 18.017 16.533 17.480 1.00 43.34 193 LEU A C 1
ATOM 1535 O O . LEU A 1 193 ? 18.352 16.253 16.322 1.00 43.34 193 LEU A O 1
ATOM 1539 N N . PRO A 1 194 ? 18.829 16.334 18.540 1.00 34.75 194 PRO A N 1
ATOM 1540 C CA . PRO A 1 194 ? 20.194 15.847 18.409 1.00 34.75 194 PRO A CA 1
ATOM 1541 C C . PRO A 1 194 ? 20.183 14.505 17.682 1.00 34.75 194 PRO A C 1
ATOM 1543 O O . PRO A 1 194 ? 19.573 13.530 18.108 1.00 34.75 194 PRO A O 1
ATOM 1546 N N . THR A 1 195 ? 20.830 14.486 16.523 1.00 38.97 195 THR A N 1
ATOM 1547 C CA . THR A 1 195 ? 21.098 13.254 15.791 1.00 38.97 195 THR A CA 1
ATOM 1548 C C . THR A 1 195 ? 22.302 12.623 16.474 1.00 38.97 195 THR A C 1
ATOM 1550 O O . THR A 1 195 ? 23.301 13.314 16.657 1.00 38.97 195 THR A O 1
ATOM 1553 N N . PHE A 1 196 ? 22.188 11.359 16.889 1.00 37.84 196 PHE A N 1
ATOM 1554 C CA . PHE A 1 196 ? 23.280 10.586 17.481 1.00 37.84 196 PHE A CA 1
ATOM 1555 C C . PHE A 1 196 ? 24.553 10.768 16.641 1.00 37.84 196 PHE A C 1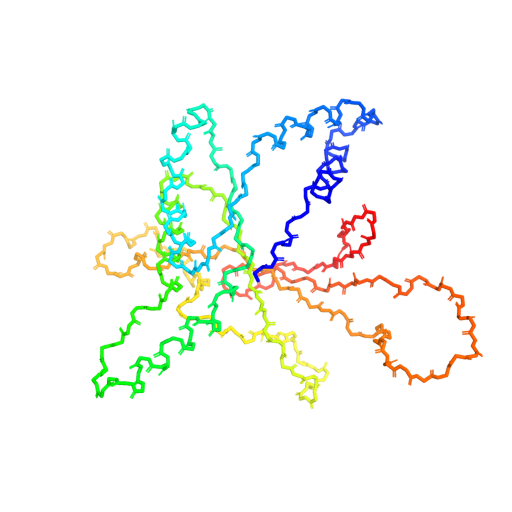
ATOM 1557 O O . PHE A 1 196 ? 24.663 10.238 15.534 1.00 37.84 196 PHE A O 1
ATOM 1564 N N . VAL A 1 197 ? 25.497 11.552 17.160 1.00 35.88 197 VAL A N 1
ATOM 1565 C CA . VAL A 1 197 ? 26.871 11.552 16.677 1.00 35.88 197 VAL A CA 1
ATOM 1566 C C . VAL A 1 197 ? 27.474 10.280 17.248 1.00 35.88 197 VAL A C 1
ATOM 1568 O O . VAL A 1 197 ? 27.479 10.072 18.460 1.00 35.88 197 VAL A O 1
ATOM 1571 N N . GLY A 1 198 ? 27.884 9.377 16.362 1.00 37.06 198 GLY A N 1
ATOM 1572 C CA . GLY A 1 198 ? 28.555 8.151 16.756 1.00 37.06 198 GLY A CA 1
ATOM 1573 C C . GLY A 1 198 ? 29.779 8.454 17.620 1.00 37.06 198 GLY A C 1
ATOM 1574 O O . GLY A 1 198 ? 30.602 9.286 17.258 1.00 37.06 198 GLY A O 1
ATOM 1575 N N . ALA A 1 199 ? 29.860 7.738 18.742 1.00 43.06 199 ALA A N 1
ATOM 1576 C CA . ALA A 1 199 ? 31.059 7.443 19.518 1.00 43.06 199 ALA A CA 1
ATOM 1577 C C . ALA A 1 199 ? 31.998 8.624 19.831 1.00 43.06 199 ALA A C 1
ATOM 1579 O O . ALA A 1 199 ? 33.092 8.693 19.279 1.00 43.06 199 ALA A O 1
ATOM 1580 N N . GLN A 1 200 ? 31.638 9.461 20.811 1.00 39.25 200 GLN A N 1
ATOM 1581 C CA . GLN A 1 200 ? 32.636 10.090 21.686 1.00 39.25 200 GLN A CA 1
ATOM 1582 C C . GLN A 1 200 ? 32.170 10.081 23.152 1.00 39.25 200 GLN A C 1
ATOM 1584 O O . GLN A 1 200 ? 31.053 10.481 23.465 1.00 39.25 200 GLN A O 1
ATOM 1589 N N . ASP A 1 201 ? 33.063 9.558 23.995 1.00 37.44 201 ASP A N 1
ATOM 1590 C CA . ASP A 1 201 ? 33.146 9.567 25.460 1.00 37.44 201 ASP A CA 1
ATOM 1591 C C . ASP A 1 201 ? 31.973 9.059 26.317 1.00 37.44 201 ASP A C 1
ATOM 1593 O O . ASP A 1 201 ? 31.027 9.755 26.684 1.00 37.44 201 ASP A O 1
ATOM 1597 N N . MET A 1 202 ? 32.146 7.814 26.780 1.00 46.75 202 MET A N 1
ATOM 1598 C CA . MET A 1 202 ? 31.436 7.233 27.917 1.00 46.75 202 MET A CA 1
ATOM 1599 C C . MET A 1 202 ? 31.950 7.827 29.239 1.00 46.75 202 MET A C 1
ATOM 1601 O O . MET A 1 202 ? 32.786 7.222 29.900 1.00 46.75 202 MET A O 1
ATOM 1605 N N . SER A 1 203 ? 31.435 8.982 29.664 1.00 43.66 203 SER A N 1
ATOM 1606 C CA . SER A 1 203 ? 31.484 9.370 31.087 1.00 43.66 203 SER A CA 1
ATOM 1607 C C . SER A 1 203 ? 30.465 10.456 31.454 1.00 43.66 203 SER A C 1
ATOM 1609 O O . SER A 1 203 ? 30.800 11.468 32.059 1.00 43.66 203 SER A O 1
ATOM 1611 N N . ALA A 1 204 ? 29.194 10.247 31.126 1.00 41.38 204 ALA A N 1
ATOM 1612 C CA . ALA A 1 204 ? 28.079 10.841 31.863 1.00 41.38 204 ALA A CA 1
ATOM 1613 C C . ALA A 1 204 ? 26.811 10.079 31.479 1.00 41.38 204 ALA A C 1
ATOM 1615 O O . ALA A 1 204 ? 26.528 9.940 30.295 1.00 41.38 204 ALA A O 1
ATOM 1616 N N . LYS A 1 205 ? 26.040 9.580 32.452 1.00 43.34 205 LYS A N 1
ATOM 1617 C CA . LYS A 1 205 ? 24.645 9.188 32.200 1.00 43.34 205 LYS A CA 1
ATOM 1618 C C . LYS A 1 205 ? 23.865 10.485 31.963 1.00 43.34 205 LYS A C 1
ATOM 1620 O O . LYS A 1 205 ? 23.683 11.218 32.937 1.00 43.34 205 LYS A O 1
ATOM 1625 N N . PRO A 1 206 ? 23.397 10.800 30.742 1.00 39.12 206 PRO A N 1
ATOM 1626 C CA . PRO A 1 206 ? 22.428 11.866 30.606 1.00 39.12 206 PRO A CA 1
ATOM 1627 C C . PRO A 1 206 ? 21.113 11.337 31.177 1.00 39.12 206 PRO A C 1
ATOM 1629 O O . PRO A 1 206 ? 20.715 10.199 30.916 1.00 39.12 206 PRO A O 1
ATOM 1632 N N . ALA A 1 207 ? 20.447 12.153 31.990 1.00 40.50 207 ALA A N 1
ATOM 1633 C CA . ALA A 1 207 ? 19.045 11.939 32.298 1.00 40.50 207 ALA A CA 1
ATOM 1634 C C . ALA A 1 207 ? 18.293 11.758 30.971 1.00 40.50 207 ALA A C 1
ATOM 1636 O O . ALA A 1 207 ? 18.472 12.559 30.055 1.00 40.50 207 ALA A O 1
ATOM 1637 N N . VAL A 1 208 ? 17.503 10.691 30.857 1.00 41.34 208 VAL A N 1
ATOM 1638 C CA . VAL A 1 208 ? 16.642 10.430 29.699 1.00 41.34 208 VAL A CA 1
ATOM 1639 C C . VAL A 1 208 ? 15.583 11.536 29.668 1.00 41.34 208 VAL A C 1
ATOM 1641 O O . VAL A 1 208 ? 14.533 11.430 30.297 1.00 41.34 208 VAL A O 1
ATOM 1644 N N . SER A 1 209 ? 15.907 12.659 29.028 1.00 45.09 209 SER A N 1
ATOM 1645 C CA . SER A 1 209 ? 14.965 13.728 28.712 1.00 45.09 209 SER A CA 1
ATOM 1646 C C . SER A 1 209 ? 13.990 13.228 27.642 1.00 45.09 209 SER A C 1
ATOM 1648 O O . SER A 1 209 ? 14.276 12.270 26.928 1.00 45.09 209 SER A O 1
ATOM 1650 N N . GLU A 1 210 ? 12.831 13.878 27.500 1.00 46.78 210 GLU A N 1
ATOM 1651 C CA . GLU A 1 210 ? 11.757 13.608 26.516 1.00 46.78 210 GLU A CA 1
ATOM 1652 C C . GLU A 1 210 ? 12.177 13.673 25.016 1.00 46.78 210 GLU A C 1
ATOM 1654 O O . GLU A 1 210 ? 11.346 13.869 24.123 1.00 46.78 210 GLU A O 1
ATOM 1659 N N . GLN A 1 211 ? 13.466 13.531 24.719 1.00 44.97 211 GLN A N 1
ATOM 1660 C CA . GLN A 1 211 ? 14.148 13.832 23.466 1.00 44.97 211 GLN A CA 1
ATOM 1661 C C . GLN A 1 211 ? 14.132 12.692 22.435 1.00 44.97 211 GLN A C 1
ATOM 1663 O O . GLN A 1 211 ? 14.493 12.927 21.286 1.00 44.97 211 GLN A O 1
ATOM 1668 N N . ASP A 1 212 ? 13.611 11.511 22.780 1.00 50.72 212 ASP A N 1
ATOM 1669 C CA . ASP A 1 212 ? 13.508 10.366 21.854 1.00 50.72 212 ASP A CA 1
ATOM 1670 C C . ASP A 1 212 ? 12.240 10.371 20.979 1.00 50.72 212 ASP A C 1
ATOM 1672 O O . ASP A 1 212 ? 11.895 9.388 20.318 1.00 50.72 212 ASP A O 1
ATOM 1676 N N . ARG A 1 213 ? 11.519 11.497 20.914 1.00 56.53 213 ARG A N 1
ATOM 1677 C CA . ARG A 1 213 ? 10.351 11.624 20.033 1.00 56.53 213 ARG A CA 1
ATOM 1678 C C . ARG A 1 213 ? 10.798 11.794 18.583 1.00 56.53 213 ARG A C 1
ATOM 1680 O O . ARG A 1 213 ? 11.094 12.906 18.141 1.00 56.53 213 ARG A O 1
ATOM 1687 N N . MET A 1 214 ? 10.748 10.712 17.803 1.00 70.56 214 MET A N 1
ATOM 1688 C CA . MET A 1 214 ? 10.751 10.828 16.344 1.00 70.56 214 MET A CA 1
ATOM 1689 C C . MET A 1 214 ? 9.504 11.607 15.914 1.00 70.56 214 MET A C 1
ATOM 1691 O O . MET A 1 214 ? 8.387 11.086 15.929 1.00 70.56 214 MET A O 1
ATOM 1695 N N . SER A 1 215 ? 9.707 12.877 15.561 1.00 79.56 215 SER A N 1
ATOM 1696 C CA . SER A 1 215 ? 8.665 13.761 15.054 1.00 79.56 215 SER A CA 1
ATOM 1697 C C . SER A 1 215 ? 8.857 14.021 13.563 1.00 79.56 215 SER A C 1
ATOM 1699 O O . SER A 1 215 ? 9.965 14.274 13.074 1.00 79.56 215 SER A O 1
ATOM 1701 N N . PHE A 1 216 ? 7.754 13.946 12.828 1.00 81.69 216 PHE A N 1
ATOM 1702 C CA . PHE A 1 216 ? 7.713 14.185 11.396 1.00 81.69 216 PHE A CA 1
ATOM 1703 C C . PHE A 1 216 ? 6.735 15.312 11.109 1.00 81.69 216 PHE A C 1
ATOM 1705 O O . PHE A 1 216 ? 5.566 15.240 11.490 1.00 81.69 216 PHE A O 1
ATOM 1712 N N . LYS A 1 217 ? 7.192 16.337 10.390 1.00 84.25 217 LYS A N 1
ATOM 1713 C CA . LYS A 1 217 ? 6.285 17.297 9.771 1.00 84.25 217 LYS A CA 1
ATOM 1714 C C . LYS A 1 217 ? 5.680 16.627 8.544 1.00 84.25 217 LYS A C 1
ATOM 1716 O O . LYS A 1 217 ? 6.401 16.232 7.619 1.00 84.25 217 LYS A O 1
ATOM 1721 N N . CYS A 1 218 ? 4.364 16.498 8.570 1.00 84.69 218 CYS A N 1
ATOM 1722 C CA . CYS A 1 218 ? 3.566 15.884 7.527 1.00 84.69 218 CYS A CA 1
ATOM 1723 C C . CYS A 1 218 ? 2.840 16.971 6.748 1.00 84.69 218 CYS A C 1
ATOM 1725 O O . CYS A 1 218 ? 2.240 17.874 7.334 1.00 84.69 218 CYS A O 1
ATOM 1727 N N . ILE A 1 219 ? 2.903 16.892 5.423 1.00 83.56 219 ILE A N 1
ATOM 1728 C CA . ILE A 1 219 ? 2.244 17.845 4.527 1.00 83.56 219 ILE A CA 1
ATOM 1729 C C . ILE A 1 219 ? 1.355 17.062 3.576 1.00 83.56 219 ILE A C 1
ATOM 1731 O O . ILE A 1 219 ? 1.848 16.205 2.838 1.00 83.56 219 ILE A O 1
ATOM 1735 N N . VAL A 1 220 ? 0.061 17.371 3.615 1.00 86.19 220 VAL A N 1
ATOM 1736 C CA . VAL A 1 220 ? -0.970 16.800 2.750 1.00 86.19 220 VAL A CA 1
ATOM 1737 C C . VAL A 1 220 ? -1.214 17.751 1.592 1.00 86.19 220 VAL A C 1
ATOM 1739 O O . VAL A 1 220 ? -1.552 18.919 1.798 1.00 86.19 220 VAL A O 1
ATOM 1742 N N . ARG A 1 221 ? -1.073 17.232 0.376 1.00 82.06 221 ARG A N 1
ATOM 1743 C CA . ARG A 1 221 ? -1.398 17.932 -0.868 1.00 82.06 221 ARG A CA 1
ATOM 1744 C C . ARG A 1 221 ? -2.504 17.189 -1.610 1.00 82.06 221 ARG A C 1
ATOM 1746 O O . ARG A 1 221 ? -2.560 15.958 -1.533 1.00 82.06 221 ARG A O 1
ATOM 1753 N N . ALA A 1 222 ? -3.350 17.925 -2.319 1.00 82.50 222 ALA A N 1
ATOM 1754 C CA . ALA A 1 222 ? -4.337 17.374 -3.250 1.00 82.50 222 ALA A CA 1
ATOM 1755 C C . ALA A 1 222 ? -4.011 17.767 -4.696 1.00 82.50 222 ALA A C 1
ATOM 1757 O O . ALA A 1 222 ? -2.983 18.399 -4.958 1.00 82.50 222 ALA A O 1
ATOM 1758 N N . CYS A 1 223 ? -4.869 17.355 -5.636 1.00 69.69 223 CYS A N 1
ATOM 1759 C CA . CYS A 1 223 ? -4.777 17.753 -7.040 1.00 69.69 223 CYS A CA 1
ATOM 1760 C C . CYS A 1 223 ? -4.554 19.269 -7.163 1.00 69.69 223 CYS A C 1
ATOM 1762 O O . CYS A 1 223 ? -5.233 20.043 -6.496 1.00 69.69 223 CYS A O 1
ATOM 1764 N N . GLY A 1 224 ? -3.587 19.672 -7.992 1.00 62.97 224 GLY A N 1
ATOM 1765 C CA . GLY A 1 224 ? -3.133 21.067 -8.099 1.00 62.97 224 GLY A CA 1
ATOM 1766 C C . GLY A 1 224 ? -1.874 21.396 -7.289 1.00 62.97 224 GLY A C 1
ATOM 1767 O O . GLY A 1 224 ? -1.328 22.478 -7.449 1.00 62.97 224 GLY A O 1
ATOM 1768 N N . ASN A 1 225 ? -1.359 20.452 -6.485 1.00 64.19 225 ASN A N 1
ATOM 1769 C CA . ASN A 1 225 ? -0.168 20.618 -5.633 1.00 64.19 225 ASN A CA 1
ATOM 1770 C C . ASN A 1 225 ? -0.334 21.649 -4.495 1.00 64.19 225 ASN A C 1
ATOM 1772 O O . ASN A 1 225 ? 0.636 21.976 -3.806 1.00 64.19 225 ASN A O 1
ATOM 1776 N N . ASP A 1 226 ? -1.564 22.094 -4.241 1.00 74.94 226 ASP A N 1
ATOM 1777 C CA . ASP A 1 226 ? -1.882 22.980 -3.130 1.00 74.94 226 ASP A CA 1
ATOM 1778 C C . ASP A 1 226 ? -1.759 22.240 -1.795 1.00 74.94 226 ASP A C 1
ATOM 1780 O O . ASP A 1 226 ? -2.208 21.098 -1.622 1.00 74.94 226 ASP A O 1
ATOM 1784 N N . THR A 1 227 ? -1.127 22.901 -0.824 1.00 79.38 227 THR A N 1
ATOM 1785 C CA . THR A 1 227 ? -1.020 22.371 0.537 1.00 79.38 227 THR A CA 1
ATOM 1786 C C . THR A 1 227 ? -2.372 22.504 1.225 1.00 79.38 227 THR A C 1
ATOM 1788 O O . THR A 1 227 ? -2.771 23.597 1.608 1.00 79.38 227 THR A O 1
ATOM 1791 N N . MET A 1 228 ? -3.065 21.380 1.412 1.00 84.38 228 MET A N 1
ATOM 1792 C CA . MET A 1 228 ? -4.360 21.356 2.095 1.00 84.38 228 MET A CA 1
ATOM 1793 C C . MET A 1 228 ? -4.214 21.463 3.608 1.00 84.38 228 MET A C 1
ATOM 1795 O O . MET A 1 228 ? -4.994 22.133 4.280 1.00 84.38 228 MET A O 1
ATOM 1799 N N . LYS A 1 229 ? -3.256 20.718 4.165 1.00 87.75 229 LYS A N 1
ATOM 1800 C CA . LYS A 1 229 ? -3.082 20.590 5.611 1.00 87.75 229 LYS A CA 1
ATOM 1801 C C . LYS A 1 229 ? -1.641 20.238 5.933 1.00 87.75 229 LYS A C 1
ATOM 1803 O O . LYS A 1 229 ? -1.003 19.471 5.212 1.00 87.75 229 LYS A O 1
ATOM 1808 N N . SER A 1 230 ? -1.153 20.749 7.056 1.00 86.75 230 SER A N 1
ATOM 1809 C CA . SER A 1 230 ? 0.060 20.241 7.688 1.00 86.75 230 SER A CA 1
ATOM 1810 C C . SER A 1 230 ? -0.248 19.793 9.111 1.00 86.75 230 SER A C 1
ATOM 1812 O O . SER A 1 230 ? -1.144 20.341 9.750 1.00 86.75 230 SER A O 1
ATOM 1814 N N . PHE A 1 231 ? 0.440 18.752 9.564 1.00 87.69 231 PHE A N 1
ATOM 1815 C CA . PHE A 1 231 ? 0.328 18.216 10.919 1.00 87.69 231 PHE A CA 1
ATOM 1816 C C . PHE A 1 231 ? 1.661 17.604 11.344 1.00 87.69 231 PHE A C 1
ATOM 1818 O O . PHE A 1 231 ? 2.531 17.335 10.507 1.00 87.69 231 PHE A O 1
ATOM 1825 N N . TYR A 1 232 ? 1.830 17.371 12.637 1.00 84.75 232 TYR A N 1
ATOM 1826 C CA . TYR A 1 232 ? 2.987 16.678 13.183 1.00 84.75 232 TYR A CA 1
ATOM 1827 C C . TYR A 1 232 ? 2.607 15.250 13.552 1.00 84.75 232 TYR A C 1
ATOM 1829 O O . TYR A 1 232 ? 1.640 15.012 14.271 1.00 84.75 232 TYR A O 1
ATOM 1837 N N . LEU A 1 233 ? 3.385 14.296 13.051 1.00 85.25 233 LEU A N 1
ATOM 1838 C CA . LEU A 1 233 ? 3.292 12.894 13.425 1.00 85.25 233 LEU A CA 1
ATOM 1839 C C . LEU A 1 233 ? 4.377 12.590 14.452 1.00 85.25 233 LEU A C 1
ATOM 1841 O O . LEU A 1 233 ? 5.557 12.827 14.189 1.00 85.25 233 LEU A O 1
ATOM 1845 N N . TYR A 1 234 ? 3.989 12.027 15.587 1.00 82.00 234 TYR A N 1
ATOM 1846 C CA . TYR A 1 234 ? 4.908 11.540 16.606 1.00 82.00 234 TYR A CA 1
ATOM 1847 C C . TYR A 1 234 ? 4.825 10.024 16.657 1.00 82.00 234 TYR A C 1
ATOM 1849 O O . TYR A 1 234 ? 3.739 9.461 16.809 1.00 82.00 234 TYR A O 1
ATOM 1857 N N . ILE A 1 235 ? 5.974 9.370 16.543 1.00 77.62 235 ILE A N 1
ATOM 1858 C CA . ILE A 1 235 ? 6.082 7.923 16.707 1.00 77.62 235 ILE A CA 1
ATOM 1859 C C . ILE A 1 235 ? 6.717 7.662 18.069 1.00 77.62 235 ILE A C 1
ATOM 1861 O O . ILE A 1 235 ? 7.805 8.163 18.352 1.00 77.62 235 ILE A O 1
ATOM 1865 N N . LYS A 1 236 ? 6.017 6.895 18.901 1.00 77.88 236 LYS A N 1
ATOM 1866 C CA . LYS A 1 236 ? 6.477 6.413 20.204 1.00 77.88 236 LYS A CA 1
ATOM 1867 C C . LYS A 1 236 ? 6.379 4.885 20.245 1.00 77.88 236 LYS A C 1
ATOM 1869 O O . LYS A 1 236 ? 5.833 4.269 19.329 1.00 77.88 236 LYS A O 1
ATOM 1874 N N . GLU A 1 237 ? 6.887 4.271 21.309 1.00 68.88 237 GLU A N 1
ATOM 1875 C CA . GLU A 1 237 ? 6.766 2.821 21.518 1.00 68.88 237 GLU A CA 1
ATOM 1876 C C . GLU A 1 237 ? 5.308 2.361 21.672 1.00 68.88 237 GLU A C 1
ATOM 1878 O O . GLU A 1 237 ? 4.934 1.275 21.220 1.00 68.88 237 GLU A O 1
ATOM 1883 N N . ASP A 1 238 ? 4.472 3.189 22.296 1.00 68.38 238 ASP A N 1
ATOM 1884 C CA . ASP A 1 238 ? 3.070 2.903 22.595 1.00 68.38 238 ASP A CA 1
ATOM 1885 C C . ASP A 1 238 ? 2.129 3.189 21.419 1.00 68.38 238 ASP A C 1
ATOM 1887 O O . ASP A 1 238 ? 1.060 2.582 21.334 1.00 68.38 238 ASP A O 1
ATOM 1891 N N . GLY A 1 239 ? 2.535 4.021 20.456 1.00 68.69 239 GLY A N 1
ATOM 1892 C CA . GLY A 1 239 ? 1.704 4.286 19.291 1.00 68.69 239 GLY A CA 1
ATOM 1893 C C . GLY A 1 239 ? 2.170 5.408 18.372 1.00 68.69 239 GLY A C 1
ATOM 1894 O O . GLY A 1 239 ? 3.316 5.860 18.378 1.00 68.69 239 GLY A O 1
ATOM 1895 N N . VAL A 1 240 ? 1.232 5.832 17.528 1.00 77.38 240 VAL A N 1
ATOM 1896 C CA . VAL A 1 240 ? 1.395 6.912 16.556 1.00 77.38 240 VAL A CA 1
ATOM 1897 C C . VAL A 1 240 ? 0.393 8.010 16.898 1.00 77.38 240 VAL A C 1
ATOM 1899 O O . VAL A 1 240 ? -0.802 7.740 16.999 1.00 77.38 240 VAL A O 1
ATOM 1902 N N . TYR A 1 241 ? 0.879 9.239 17.067 1.00 79.94 241 TYR A N 1
ATOM 1903 C CA . TYR A 1 241 ? 0.086 10.392 17.500 1.00 79.94 241 TYR A CA 1
ATOM 1904 C C . TYR A 1 241 ? 0.137 11.499 16.449 1.00 79.94 241 TYR A C 1
ATOM 1906 O O . TYR A 1 241 ? 1.187 11.737 15.852 1.00 79.94 241 TYR A O 1
ATOM 1914 N N . ILE A 1 242 ? -0.982 12.194 16.249 1.00 81.75 242 ILE A N 1
ATOM 1915 C CA . ILE A 1 242 ? -1.120 13.296 15.291 1.00 81.75 242 ILE A CA 1
ATOM 1916 C C . ILE A 1 242 ? -1.476 14.569 16.065 1.00 81.75 242 ILE A C 1
ATOM 1918 O O . ILE A 1 242 ? -2.399 14.540 16.878 1.00 81.75 242 ILE A O 1
ATOM 1922 N N . LYS A 1 243 ? -0.749 15.664 15.817 1.00 78.56 243 LYS A N 1
ATOM 1923 C CA . LYS A 1 243 ? -1.028 17.004 16.357 1.00 78.56 243 LYS A CA 1
ATOM 1924 C C . LYS A 1 243 ? -1.141 18.032 15.239 1.00 78.56 243 LYS A C 1
ATOM 1926 O O . LYS A 1 243 ? -0.298 17.986 14.314 1.00 78.56 243 LYS A O 1
#